Protein AF-A0A0C9XQN5-F1 (afdb_monomer)

InterPro domains:
  IPR040976 Fungal-type protein kinase [PF17667] (85-168)

Solvent-accessible surface area (backbone atoms only — not comparable to full-atom values): 10925 Å² total; per-residue (Å²): 116,70,59,95,70,32,62,63,64,57,89,58,84,53,38,76,75,51,95,44,68,54,66,40,44,46,38,55,48,54,50,52,52,50,51,49,58,54,48,49,74,79,35,97,59,77,76,60,60,42,79,47,62,43,52,88,51,58,54,49,63,98,58,97,73,93,67,51,54,41,24,36,32,27,42,62,78,65,72,57,77,68,78,86,79,66,98,61,93,69,87,81,71,52,42,47,74,25,49,54,33,43,29,34,67,53,63,59,88,84,56,80,86,56,79,55,61,72,56,52,44,51,51,52,51,52,49,44,45,68,74,35,80,84,52,68,62,42,39,36,36,42,38,46,64,59,37,34,29,49,33,41,36,42,94,88,49,75,47,70,49,75,74,38,48,68,62,73,62,79,84,82,82,75,78,73,79,75,85,125

Organism: NCBI:txid765257

Nearest PDB structures (foldseek):
  7mfx-assembly4_D  TM=6.791E-01  e=2.871E+00  Homo sapiens
  9ild-assembly1_A  TM=4.927E-01  e=4.489E+00  Escherichia coli
  4ttz-assembly1_D  TM=3.791E-01  e=2.087E+00  Chlamydomonas reinhardtii
  7n9y-assembly1_A  TM=4.153E-01  e=4.489E+00  Clostridioides difficile
  1dt9-assembly1_A  TM=4.851E-01  e=8.501E+00  Homo sapiens

pLDDT: mean 74.0, std 18.11, range [30.64, 95.81]

Structure (mmCIF, N/CA/C/O backbone):
data_AF-A0A0C9XQN5-F1
#
_entry.id   AF-A0A0C9XQN5-F1
#
loop_
_atom_site.group_PDB
_atom_site.id
_atom_site.type_symbol
_atom_site.label_atom_id
_atom_site.label_alt_id
_atom_site.label_comp_id
_atom_site.label_asym_id
_atom_site.label_entity_id
_atom_site.label_seq_id
_atom_site.pdbx_PDB_ins_code
_atom_site.Cartn_x
_atom_site.Cartn_y
_atom_site.Cartn_z
_atom_site.occupancy
_atom_site.B_iso_or_equiv
_atom_site.auth_seq_id
_atom_site.auth_comp_id
_atom_site.auth_asym_id
_atom_site.auth_atom_id
_atom_site.pdbx_PDB_model_num
ATOM 1 N N . MET A 1 1 ? -20.326 10.340 -1.943 1.00 43.31 1 MET A N 1
ATOM 2 C CA . MET A 1 1 ? -21.630 10.029 -2.568 1.00 43.31 1 MET A CA 1
ATOM 3 C C . MET A 1 1 ? -21.345 9.731 -4.031 1.00 43.31 1 MET A C 1
ATOM 5 O O . MET A 1 1 ? -20.578 10.480 -4.610 1.00 43.31 1 MET A O 1
ATOM 9 N N . ARG A 1 2 ? -21.769 8.583 -4.572 1.00 45.06 2 ARG A N 1
ATOM 10 C CA . ARG A 1 2 ? -21.401 8.146 -5.933 1.00 45.06 2 ARG A CA 1
ATOM 11 C C . ARG A 1 2 ? -22.247 8.897 -6.966 1.00 45.06 2 ARG A C 1
ATOM 13 O O . ARG A 1 2 ? -23.463 8.821 -6.867 1.00 45.06 2 ARG A O 1
ATOM 20 N N . ASP A 1 3 ? -21.619 9.510 -7.966 1.00 45.06 3 ASP A N 1
ATOM 21 C CA . ASP A 1 3 ? -22.307 9.935 -9.192 1.00 45.06 3 ASP A CA 1
ATOM 22 C C . ASP A 1 3 ? -22.031 8.873 -10.264 1.00 45.06 3 ASP A C 1
ATOM 24 O O . ASP A 1 3 ? -20.875 8.574 -10.570 1.00 45.06 3 ASP A O 1
ATOM 28 N N . ALA A 1 4 ? -23.086 8.239 -10.783 1.00 54.38 4 ALA A N 1
ATOM 29 C CA . ALA A 1 4 ? -23.028 7.265 -11.883 1.00 54.38 4 ALA A CA 1
ATOM 30 C C . ALA A 1 4 ? -22.058 6.070 -11.692 1.00 54.38 4 ALA A C 1
ATOM 32 O O . ALA A 1 4 ? -21.445 5.594 -12.644 1.00 54.38 4 ALA A O 1
ATOM 33 N N . GLY A 1 5 ? -21.891 5.576 -10.459 1.00 57.38 5 GLY A N 1
ATOM 34 C CA . GLY A 1 5 ? -20.975 4.462 -10.157 1.00 57.38 5 GLY A CA 1
ATOM 35 C C . GLY A 1 5 ? -19.508 4.875 -9.985 1.00 57.38 5 GLY A C 1
ATOM 36 O O . GLY A 1 5 ? -18.678 4.038 -9.645 1.00 57.38 5 GLY A O 1
ATOM 37 N N . ARG A 1 6 ? -19.192 6.167 -10.125 1.00 62.25 6 ARG A N 1
ATOM 38 C CA . ARG A 1 6 ? -17.856 6.723 -9.908 1.00 62.25 6 ARG A CA 1
ATOM 39 C C . ARG A 1 6 ? -17.736 7.339 -8.515 1.00 62.25 6 ARG A C 1
ATOM 41 O O . ARG A 1 6 ? -18.670 7.935 -7.976 1.00 62.25 6 ARG A O 1
ATOM 48 N N . TRP A 1 7 ? -16.554 7.224 -7.919 1.00 66.75 7 TRP A N 1
ATOM 49 C CA . TRP A 1 7 ? -16.207 7.942 -6.693 1.00 66.75 7 TRP A CA 1
ATOM 50 C C . TRP A 1 7 ? -16.205 9.458 -6.951 1.00 66.75 7 TRP A C 1
ATOM 52 O O . TRP A 1 7 ? -15.407 9.937 -7.756 1.00 66.75 7 TRP A O 1
ATOM 62 N N . SER A 1 8 ? -17.028 10.225 -6.225 1.00 69.44 8 SER A N 1
ATOM 63 C CA . SER A 1 8 ? -17.126 11.694 -6.369 1.00 69.44 8 SER A CA 1
ATOM 64 C C . SER A 1 8 ? -15.810 12.442 -6.142 1.00 69.44 8 SER A C 1
ATOM 66 O O . SER A 1 8 ? -15.665 13.589 -6.557 1.00 69.44 8 SER A O 1
ATOM 68 N N . ALA A 1 9 ? -14.841 11.806 -5.478 1.00 68.38 9 ALA A N 1
ATOM 69 C CA . ALA A 1 9 ? -13.502 12.351 -5.290 1.00 68.38 9 ALA A CA 1
ATOM 70 C C . ALA A 1 9 ? -12.738 12.537 -6.617 1.00 68.38 9 ALA A C 1
ATOM 72 O O . ALA A 1 9 ? -11.817 13.350 -6.676 1.00 68.38 9 ALA A O 1
ATOM 73 N N . PHE A 1 10 ? -13.124 11.833 -7.687 1.00 67.12 10 PHE A N 1
ATOM 74 C CA . PHE A 1 10 ? -12.427 11.842 -8.971 1.00 67.12 10 PHE A CA 1
ATOM 75 C C . PHE A 1 10 ? -13.268 12.522 -10.055 1.00 67.12 10 PHE A C 1
ATOM 77 O O . PHE A 1 10 ? -14.094 11.891 -10.714 1.00 67.12 10 PHE A O 1
ATOM 84 N N . LYS A 1 11 ? -13.026 13.822 -10.255 1.00 63.66 11 LYS A N 1
ATOM 85 C CA . LYS A 1 11 ? -13.740 14.655 -11.240 1.00 63.66 11 LYS A CA 1
ATOM 86 C C . LYS A 1 11 ? -13.262 14.458 -12.693 1.00 63.66 11 LYS A C 1
ATOM 88 O O . LYS A 1 11 ? -14.003 14.763 -13.618 1.00 63.66 11 LYS A O 1
ATOM 93 N N . SER A 1 12 ? -12.056 13.924 -12.909 1.00 61.28 12 SER A N 1
ATOM 94 C CA . SER A 1 12 ? -11.450 13.645 -14.227 1.00 61.28 12 SER A CA 1
ATOM 95 C C . SER A 1 12 ? -10.567 12.388 -14.173 1.00 61.28 12 SER A C 1
ATOM 97 O O . SER A 1 12 ? -10.427 11.784 -13.106 1.00 61.28 12 SER A O 1
ATOM 99 N N . LYS A 1 13 ? -9.986 11.958 -15.311 1.00 56.84 13 LYS A N 1
ATOM 100 C CA . LYS A 1 13 ? -8.898 10.958 -15.307 1.00 56.84 13 LYS A CA 1
ATOM 101 C C . LYS A 1 13 ? -7.812 11.414 -14.332 1.00 56.84 13 LYS A C 1
ATOM 103 O O . LYS A 1 13 ? -7.437 12.585 -14.322 1.00 56.84 13 LYS A O 1
ATOM 108 N N . VAL A 1 14 ? -7.421 10.503 -13.451 1.00 54.72 14 VAL A N 1
ATOM 109 C CA . VAL A 1 14 ? -6.802 10.824 -12.155 1.00 54.72 14 VAL A CA 1
ATOM 110 C C . VAL A 1 14 ? -5.339 11.185 -12.310 1.00 54.72 14 VAL A C 1
ATOM 112 O O . VAL A 1 14 ? -4.813 12.011 -11.568 1.00 54.72 14 VAL A O 1
ATOM 115 N N . TRP A 1 15 ? -4.690 10.541 -13.274 1.00 55.47 15 TRP A N 1
ATOM 116 C CA . TRP A 1 15 ? -3.251 10.391 -13.211 1.00 55.47 15 TRP A CA 1
ATOM 117 C C . TRP A 1 15 ? -2.486 11.077 -14.341 1.00 55.47 15 TRP A C 1
ATOM 119 O O . TRP A 1 15 ? -1.295 11.338 -14.209 1.00 55.47 15 TRP A O 1
ATOM 129 N N . GLY A 1 16 ? -3.175 11.449 -15.424 1.00 43.59 16 GLY A N 1
ATOM 130 C CA . GLY A 1 16 ? -2.525 12.019 -16.605 1.00 43.59 16 GLY A CA 1
ATOM 131 C C . GLY A 1 16 ? -2.344 13.538 -16.614 1.00 43.59 16 GLY A C 1
ATOM 132 O O . GLY A 1 16 ? -1.672 14.057 -17.499 1.00 43.59 16 GLY A O 1
ATOM 133 N N . SER A 1 17 ? -2.927 14.277 -15.663 1.00 45.66 17 SER A N 1
ATOM 134 C CA . SER A 1 17 ? -2.955 15.749 -15.718 1.00 45.66 17 SER A CA 1
ATOM 135 C C . SER A 1 17 ? -2.226 16.459 -14.577 1.00 45.66 17 SER A C 1
ATOM 137 O O . SER A 1 17 ? -2.114 17.688 -14.606 1.00 45.66 17 SER A O 1
ATOM 139 N N . SER A 1 18 ? -1.749 15.749 -13.545 1.00 45.72 18 SER A N 1
ATOM 140 C CA . SER A 1 18 ? -1.120 16.410 -12.399 1.00 45.72 18 SER A CA 1
ATOM 141 C C . SER A 1 18 ? 0.398 16.514 -12.572 1.00 45.72 18 SER A C 1
ATOM 143 O O . SER A 1 18 ? 1.143 15.539 -12.562 1.00 45.72 18 SER A O 1
ATOM 145 N N . LYS A 1 19 ? 0.880 17.756 -12.677 1.00 45.75 19 LYS A N 1
ATOM 146 C CA . LYS A 1 19 ? 2.316 18.073 -12.755 1.00 45.75 19 LYS A CA 1
ATOM 147 C C . LYS A 1 19 ? 3.098 17.703 -11.476 1.00 45.75 19 LYS A C 1
ATOM 149 O O . LYS A 1 19 ? 4.321 17.685 -11.497 1.00 45.75 19 LYS A O 1
ATOM 154 N N . SER A 1 20 ? 2.421 17.377 -10.368 1.00 54.16 20 SER A N 1
ATOM 155 C CA . SER A 1 20 ? 3.032 16.899 -9.116 1.00 54.16 20 SER A CA 1
ATOM 156 C C . SER A 1 20 ? 2.344 15.624 -8.613 1.00 54.16 20 SER A C 1
ATOM 158 O O . SER A 1 20 ? 1.118 15.518 -8.669 1.00 54.16 20 SER A O 1
ATOM 160 N N . GLY A 1 21 ? 3.129 14.652 -8.124 1.00 53.56 21 GLY A N 1
ATOM 161 C CA . GLY A 1 21 ? 2.616 13.351 -7.652 1.00 53.56 21 GLY A CA 1
ATOM 162 C C . GLY A 1 21 ? 1.671 13.466 -6.449 1.00 53.56 21 GLY A C 1
ATOM 163 O O . GLY A 1 21 ? 0.721 12.704 -6.339 1.00 53.56 21 GLY A O 1
ATOM 164 N N . GLU A 1 22 ? 1.846 14.492 -5.611 1.00 59.66 22 GLU A N 1
ATOM 165 C CA . GLU A 1 22 ? 0.973 14.753 -4.456 1.00 59.66 22 GLU A CA 1
ATOM 166 C C . GLU A 1 22 ? -0.467 15.083 -4.859 1.00 59.66 22 GLU A C 1
ATOM 168 O O . GLU A 1 22 ? -1.425 14.644 -4.221 1.00 59.66 22 GLU A O 1
ATOM 173 N N . LYS A 1 23 ? -0.647 15.836 -5.952 1.00 63.78 23 LYS A N 1
ATOM 174 C CA . LYS A 1 23 ? -1.984 16.189 -6.451 1.00 63.78 23 LYS A CA 1
ATOM 175 C C . LYS A 1 23 ? -2.721 14.973 -7.011 1.00 63.78 23 LYS A C 1
ATOM 177 O O . LYS A 1 23 ? -3.947 14.938 -6.940 1.00 63.78 23 LYS A O 1
ATOM 182 N N . ALA A 1 24 ? -1.987 13.985 -7.520 1.00 67.06 24 ALA A N 1
ATOM 183 C CA . ALA A 1 24 ? -2.553 12.777 -8.102 1.00 67.06 24 ALA A CA 1
ATOM 184 C C . ALA A 1 24 ? -3.176 11.851 -7.040 1.00 67.06 24 ALA A C 1
ATOM 186 O O . ALA A 1 24 ? -4.224 11.251 -7.275 1.00 67.06 24 ALA A O 1
ATOM 187 N N . PHE A 1 25 ? -2.595 11.795 -5.835 1.00 75.56 25 PHE A N 1
ATOM 188 C CA . PHE A 1 25 ? -3.118 10.975 -4.735 1.00 75.56 25 PHE A CA 1
ATOM 189 C C . PHE A 1 25 ? -4.153 11.668 -3.852 1.00 75.56 25 PHE A C 1
ATOM 191 O O . PHE A 1 25 ? -4.808 10.995 -3.057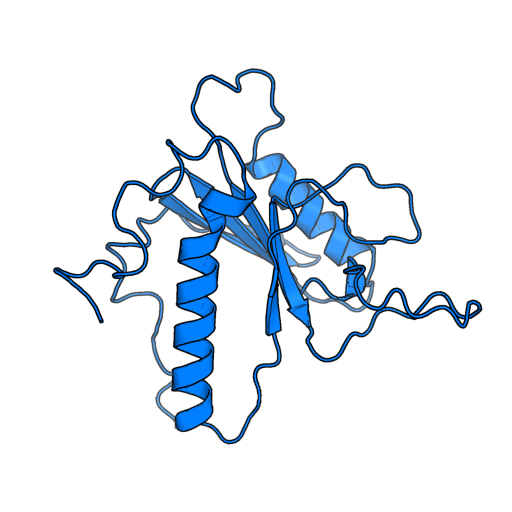 1.00 75.56 25 PHE A O 1
ATOM 198 N N . LYS A 1 26 ? -4.357 12.985 -3.970 1.00 80.12 26 LYS A N 1
ATOM 199 C CA . LYS A 1 26 ? -5.338 13.690 -3.128 1.00 80.12 26 LYS A CA 1
ATOM 200 C C . LYS A 1 26 ? -6.755 13.094 -3.222 1.00 80.12 26 LYS A C 1
ATOM 202 O O . LYS A 1 26 ? -7.372 12.900 -2.175 1.00 80.12 26 LYS A O 1
ATOM 207 N N . PRO A 1 27 ? -7.278 12.739 -4.412 1.00 79.19 27 PRO A N 1
ATOM 208 C CA . PRO A 1 27 ? -8.548 12.024 -4.516 1.00 79.19 27 PRO A CA 1
ATOM 209 C C . PRO A 1 27 ? -8.561 10.675 -3.784 1.00 79.19 27 PRO A C 1
ATOM 211 O O . PRO A 1 27 ? -9.549 10.357 -3.127 1.00 79.19 27 PRO A O 1
ATOM 214 N N . VAL A 1 28 ? -7.465 9.910 -3.854 1.00 80.06 28 VAL A N 1
ATOM 215 C CA . VAL A 1 28 ? -7.317 8.613 -3.171 1.00 80.06 28 VAL A CA 1
ATOM 216 C C . VAL A 1 28 ? -7.327 8.806 -1.654 1.00 80.06 28 VAL A C 1
ATOM 218 O O . VAL A 1 28 ? -8.099 8.142 -0.967 1.00 80.06 28 VAL A O 1
ATOM 221 N N . SER A 1 29 ? -6.565 9.776 -1.140 1.00 84.75 29 SER A N 1
ATOM 222 C CA . SER A 1 29 ? -6.582 10.172 0.276 1.00 84.75 29 SER A CA 1
ATOM 223 C C . SER A 1 29 ? -8.001 10.483 0.753 1.00 84.75 29 SER A C 1
ATOM 225 O O . SER A 1 29 ? -8.433 9.945 1.764 1.00 84.75 29 SER A O 1
ATOM 227 N N . ASN A 1 30 ? -8.762 11.276 -0.009 1.00 85.00 30 ASN A N 1
ATOM 228 C CA . ASN A 1 30 ? -10.136 11.627 0.356 1.00 85.00 30 ASN A CA 1
ATOM 229 C C . ASN A 1 30 ? -11.068 10.400 0.411 1.00 85.00 30 ASN A C 1
ATOM 231 O O . ASN A 1 30 ? -12.021 10.388 1.191 1.00 85.00 30 ASN A O 1
ATOM 235 N N . VAL A 1 31 ? -10.831 9.380 -0.427 1.00 84.50 31 VAL A N 1
ATOM 236 C CA . VAL A 1 31 ? -11.575 8.112 -0.360 1.00 84.50 31 VAL A CA 1
ATOM 237 C C . VAL A 1 31 ? -11.212 7.346 0.908 1.00 84.50 31 VAL A C 1
ATOM 239 O O . VAL A 1 31 ? -12.125 6.918 1.609 1.00 84.50 31 VAL A O 1
ATOM 242 N N . PHE A 1 32 ? -9.924 7.221 1.243 1.00 87.06 32 PHE A N 1
ATOM 243 C CA . PHE A 1 32 ? -9.493 6.600 2.502 1.00 87.06 32 PHE A CA 1
ATOM 244 C C . PHE A 1 32 ? -10.090 7.312 3.719 1.00 87.06 32 PHE A C 1
ATOM 246 O O . PHE A 1 32 ? -10.664 6.650 4.579 1.00 87.06 32 PHE A O 1
ATOM 253 N N . ASP A 1 33 ? -10.049 8.645 3.755 1.00 87.69 33 ASP A N 1
ATOM 254 C CA . ASP A 1 33 ? -10.621 9.441 4.847 1.00 87.69 33 ASP A CA 1
ATOM 255 C C . ASP A 1 33 ? -12.134 9.221 4.977 1.00 87.69 33 ASP A C 1
ATOM 257 O O . ASP A 1 33 ? -12.666 9.102 6.082 1.00 87.69 33 ASP A O 1
ATOM 261 N N . ALA A 1 34 ? -12.847 9.132 3.848 1.00 87.44 34 ALA A N 1
ATOM 262 C CA . ALA A 1 34 ? -14.273 8.831 3.847 1.00 87.44 34 ALA A CA 1
ATOM 263 C C . ALA A 1 34 ? -14.558 7.413 4.364 1.00 87.44 34 ALA A C 1
ATOM 265 O O . ALA A 1 34 ? -15.465 7.250 5.177 1.00 87.44 34 ALA A O 1
ATOM 266 N N . VAL A 1 35 ? -13.787 6.408 3.933 1.00 86.62 35 VAL A N 1
ATOM 267 C CA . VAL A 1 35 ? -13.921 5.023 4.416 1.00 86.62 35 VAL A CA 1
ATOM 268 C C . VAL A 1 35 ? -13.649 4.949 5.913 1.00 86.62 35 VAL A C 1
ATOM 270 O O . VAL A 1 35 ? -14.460 4.378 6.631 1.00 86.62 35 VAL A O 1
ATOM 273 N N . ILE A 1 36 ? -12.567 5.568 6.394 1.00 88.38 36 ILE A N 1
ATOM 274 C CA . ILE A 1 36 ? -12.231 5.624 7.821 1.00 88.38 36 ILE A CA 1
ATOM 275 C C . ILE A 1 36 ? -13.367 6.278 8.603 1.00 88.38 36 ILE A C 1
ATOM 277 O O . ILE A 1 36 ? -13.844 5.704 9.574 1.00 88.38 36 ILE A O 1
ATOM 281 N N . ARG A 1 37 ? -13.855 7.442 8.159 1.00 87.19 37 ARG A N 1
ATOM 282 C CA . ARG A 1 37 ? -14.945 8.149 8.839 1.00 87.19 37 ARG A CA 1
ATOM 283 C C . ARG A 1 37 ? -16.206 7.298 8.958 1.00 87.19 37 ARG A C 1
ATOM 285 O O . ARG A 1 37 ? -16.843 7.334 10.004 1.00 87.19 37 ARG A O 1
ATOM 292 N N . GLU A 1 38 ? -16.603 6.592 7.901 1.00 87.94 38 GLU A N 1
ATOM 293 C CA . GLU A 1 38 ? -17.799 5.745 7.957 1.00 87.94 38 GLU A CA 1
ATOM 294 C C . GLU A 1 38 ? -17.556 4.458 8.760 1.00 87.94 38 GLU A C 1
ATOM 296 O O . GLU A 1 38 ? -18.405 4.079 9.563 1.00 87.94 38 GLU A O 1
ATOM 301 N N . ALA A 1 39 ? -16.388 3.824 8.624 1.00 86.94 39 ALA A N 1
ATOM 302 C CA . ALA A 1 39 ? -16.028 2.632 9.391 1.00 86.94 39 ALA A CA 1
ATOM 303 C C . ALA A 1 39 ? -15.972 2.914 10.899 1.00 86.94 39 ALA A C 1
ATOM 305 O O . ALA A 1 39 ? -16.486 2.118 11.678 1.00 86.94 39 ALA A O 1
ATOM 306 N N . SER A 1 40 ? -15.447 4.072 11.310 1.00 86.25 40 SER A N 1
ATOM 307 C CA . SER A 1 40 ? -15.414 4.497 12.716 1.00 86.25 40 SER A CA 1
ATOM 308 C C . SER A 1 40 ? -16.796 4.765 13.319 1.00 86.25 40 SER A C 1
ATOM 310 O O . SER A 1 40 ? -16.917 4.853 14.532 1.00 86.25 40 SER A O 1
ATOM 312 N N . LYS A 1 41 ? -17.847 4.937 12.505 1.00 87.25 41 LYS A N 1
ATOM 313 C CA . LYS A 1 41 ? -19.230 5.011 13.016 1.00 87.25 41 LYS A CA 1
ATOM 314 C C . LYS A 1 41 ? -19.829 3.627 13.249 1.00 87.25 41 LYS A C 1
ATOM 316 O O . LYS A 1 41 ? -20.735 3.489 14.059 1.00 87.25 41 LYS A O 1
ATOM 321 N N . ALA A 1 42 ? -19.375 2.636 12.484 1.00 87.56 42 ALA A N 1
ATOM 322 C CA . ALA A 1 42 ? -19.870 1.264 12.530 1.00 87.56 42 ALA A CA 1
ATOM 323 C C . ALA A 1 42 ? -19.036 0.355 13.451 1.00 87.56 42 ALA A C 1
ATOM 325 O O . ALA A 1 42 ? -19.442 -0.769 13.728 1.00 87.56 42 ALA A O 1
ATOM 326 N N . SER A 1 43 ? -17.866 0.819 13.891 1.00 83.00 43 SER A N 1
ATOM 327 C CA . SER A 1 43 ? -16.916 0.076 14.713 1.00 83.00 43 SER A CA 1
ATOM 328 C C . SER A 1 43 ? -16.364 0.968 15.815 1.00 83.00 43 SER A C 1
ATOM 330 O O . SER A 1 43 ? -15.951 2.092 15.547 1.00 83.00 43 SER A O 1
ATOM 332 N N . ASP A 1 44 ? -16.243 0.420 17.023 1.00 82.50 44 ASP A N 1
ATOM 333 C CA . ASP A 1 44 ? -15.563 1.072 18.151 1.00 82.50 44 ASP A CA 1
ATOM 334 C C . ASP A 1 44 ? -14.027 1.025 18.030 1.00 82.50 44 ASP A C 1
ATOM 336 O O . ASP A 1 44 ? -13.298 1.395 18.951 1.00 82.50 44 ASP A O 1
ATOM 340 N N . THR A 1 45 ? -13.499 0.537 16.901 1.00 82.88 45 THR A N 1
ATOM 341 C CA . THR A 1 45 ? -12.056 0.413 16.683 1.00 82.88 45 THR A CA 1
ATOM 342 C C . THR A 1 45 ? -11.520 1.603 15.884 1.00 82.88 45 THR A C 1
ATOM 344 O O . THR A 1 45 ? -11.981 1.839 14.764 1.00 82.88 45 THR A O 1
ATOM 347 N N . PRO A 1 46 ? -10.494 2.318 16.382 1.00 85.31 46 PRO A N 1
ATOM 348 C CA . PRO A 1 46 ? -9.859 3.388 15.625 1.00 85.31 46 PRO A CA 1
ATOM 349 C C . PRO A 1 46 ? -9.117 2.848 14.395 1.00 85.31 46 PRO A C 1
ATOM 351 O O . PRO A 1 46 ? -8.668 1.697 14.353 1.00 85.31 46 PRO A O 1
ATOM 354 N N . ALA A 1 47 ? -8.939 3.706 13.388 1.00 88.19 47 ALA A N 1
ATOM 355 C CA . ALA A 1 47 ? -8.143 3.368 12.217 1.00 88.19 47 ALA A CA 1
ATOM 356 C C . ALA A 1 47 ? -6.694 3.062 12.621 1.00 88.19 47 ALA A C 1
ATOM 358 O O . ALA A 1 47 ? -6.013 3.889 13.220 1.00 88.19 47 ALA A O 1
ATOM 359 N N . LYS A 1 48 ? -6.214 1.873 12.251 1.00 90.31 48 LYS A N 1
ATOM 360 C CA . LYS A 1 48 ? -4.829 1.442 12.509 1.00 90.31 48 LYS A CA 1
ATOM 361 C C . LYS A 1 48 ? -3.847 1.914 11.444 1.00 90.31 48 LYS A C 1
ATOM 363 O O . LYS A 1 48 ? -2.639 1.833 11.651 1.00 90.31 48 LYS A O 1
ATOM 368 N N . LEU A 1 49 ? -4.367 2.363 10.303 1.00 90.81 49 LEU A N 1
ATOM 369 C CA . LEU A 1 49 ? -3.584 2.808 9.162 1.00 90.81 49 LEU A CA 1
ATOM 370 C C . LEU A 1 49 ? -3.948 4.239 8.788 1.00 90.81 49 LEU A C 1
ATOM 372 O O . LEU A 1 49 ? -5.128 4.591 8.765 1.00 90.81 49 LEU A O 1
ATOM 376 N N . ARG A 1 50 ? -2.939 5.030 8.424 1.00 90.38 50 ARG A N 1
ATOM 377 C CA . ARG A 1 50 ? -3.117 6.341 7.794 1.00 90.38 50 ARG A CA 1
ATOM 378 C C . ARG A 1 50 ? -2.525 6.351 6.395 1.00 90.38 50 ARG A C 1
ATOM 380 O O . ARG A 1 50 ? -1.461 5.778 6.165 1.00 90.38 50 ARG A O 1
ATOM 387 N N . PHE A 1 51 ? -3.197 7.033 5.479 1.00 90.06 51 PHE A N 1
ATOM 388 C CA . PHE A 1 51 ? -2.671 7.290 4.146 1.00 90.06 51 PHE A CA 1
ATOM 389 C C . PHE A 1 51 ? -1.693 8.466 4.175 1.00 90.06 51 PHE A C 1
ATOM 391 O O . PHE A 1 51 ? -1.963 9.496 4.794 1.00 90.06 51 PHE A O 1
ATOM 398 N N . ALA A 1 52 ? -0.560 8.314 3.497 1.00 87.44 52 ALA A N 1
ATOM 399 C CA . ALA A 1 52 ? 0.428 9.362 3.302 1.00 87.44 52 ALA A CA 1
ATOM 400 C C . ALA A 1 52 ? 0.928 9.340 1.854 1.00 87.44 52 ALA A C 1
ATOM 402 O O . ALA A 1 52 ? 1.138 8.285 1.264 1.00 87.44 52 ALA A O 1
ATOM 403 N N . SER A 1 53 ? 1.117 10.521 1.275 1.00 83.50 53 SER A N 1
ATOM 404 C CA . SER A 1 53 ? 1.649 10.702 -0.076 1.00 83.50 53 SER A CA 1
ATOM 405 C C . SER A 1 53 ? 2.794 11.698 0.004 1.00 83.50 53 SER A C 1
ATOM 407 O O . SER A 1 53 ? 2.544 12.896 0.126 1.00 83.50 53 SER A O 1
ATOM 409 N N . ARG A 1 54 ? 4.035 11.206 -0.061 1.00 76.50 54 ARG A N 1
ATOM 410 C CA . ARG A 1 54 ? 5.256 12.026 -0.014 1.00 76.50 54 ARG A CA 1
ATOM 411 C C . ARG A 1 54 ? 6.213 11.642 -1.155 1.00 76.50 54 ARG A C 1
ATOM 413 O O . ARG A 1 54 ? 7.304 11.145 -0.897 1.00 76.50 54 ARG A O 1
ATOM 420 N N . PRO A 1 55 ? 5.851 11.891 -2.425 1.00 65.00 55 PRO A N 1
ATOM 421 C CA . PRO A 1 55 ? 6.596 11.394 -3.589 1.00 65.00 55 PRO A CA 1
ATOM 422 C C . PRO A 1 55 ? 7.997 12.009 -3.769 1.00 65.00 55 PRO A C 1
ATOM 424 O O . PRO A 1 55 ? 8.725 11.607 -4.670 1.00 65.00 55 PRO A O 1
ATOM 427 N N . LEU A 1 56 ? 8.364 13.013 -2.964 1.00 64.62 56 LEU A N 1
ATOM 428 C CA . LEU A 1 56 ? 9.670 13.684 -3.001 1.00 64.62 56 LEU A CA 1
ATOM 429 C C . LEU A 1 56 ? 10.504 13.464 -1.731 1.00 64.62 56 LEU A C 1
ATOM 431 O O . LEU A 1 56 ? 11.614 13.983 -1.640 1.00 64.62 56 LEU A O 1
ATOM 435 N N . ALA A 1 57 ? 9.989 12.721 -0.751 1.00 67.62 57 ALA A N 1
ATOM 436 C CA . ALA A 1 57 ? 10.690 12.459 0.498 1.00 67.62 57 ALA A CA 1
ATOM 437 C C . ALA A 1 57 ? 10.758 10.951 0.739 1.00 67.62 57 ALA A C 1
ATOM 439 O O . ALA A 1 57 ? 9.729 10.297 0.916 1.00 67.62 57 ALA A O 1
ATOM 440 N N . SER A 1 58 ? 11.977 10.403 0.757 1.00 70.31 58 SER A N 1
ATOM 441 C CA . SER A 1 58 ? 12.159 9.007 1.147 1.00 70.31 58 SER A CA 1
ATOM 442 C C . SER A 1 58 ? 11.826 8.843 2.634 1.00 70.31 58 SER A C 1
ATOM 444 O O . SER A 1 58 ? 12.282 9.655 3.450 1.00 70.31 58 SER A O 1
ATOM 446 N N . PRO A 1 59 ? 11.045 7.813 3.003 1.00 76.38 59 PRO A N 1
ATOM 447 C CA . PRO A 1 59 ? 10.885 7.440 4.396 1.00 76.38 59 PRO A CA 1
ATOM 448 C C . PRO A 1 59 ? 12.245 7.131 5.036 1.00 76.38 59 PRO A C 1
ATOM 450 O O . PRO A 1 59 ? 13.164 6.616 4.390 1.00 76.38 59 PRO A O 1
ATOM 453 N N . LEU A 1 60 ? 12.366 7.422 6.329 1.00 78.12 60 LEU A N 1
ATOM 454 C CA . LEU A 1 60 ? 13.572 7.142 7.091 1.00 78.12 60 LEU A CA 1
ATOM 455 C C . LEU A 1 60 ? 13.918 5.659 7.046 1.00 78.12 60 LEU A C 1
ATOM 457 O O . LEU A 1 60 ? 13.062 4.768 7.092 1.00 78.12 60 LEU A O 1
ATOM 461 N N . SER A 1 61 ? 15.219 5.424 6.979 1.00 69.94 61 SER A N 1
ATOM 462 C CA . SER A 1 61 ? 15.826 4.113 7.044 1.00 69.94 61 SER A CA 1
ATOM 463 C C . SER A 1 61 ? 17.228 4.238 7.625 1.00 69.94 61 SER A C 1
ATOM 465 O O . SER A 1 61 ? 17.959 5.168 7.295 1.00 69.94 61 SER A O 1
ATOM 467 N N . GLU A 1 62 ? 17.621 3.249 8.423 1.00 66.69 62 GLU A N 1
ATOM 468 C CA . GLU A 1 62 ? 18.990 3.088 8.925 1.00 66.69 62 GLU A CA 1
ATOM 469 C C . GLU A 1 62 ? 20.022 2.891 7.802 1.00 66.69 62 GLU A C 1
ATOM 471 O O . GLU A 1 62 ? 21.192 3.232 7.948 1.00 66.69 62 GLU A O 1
ATOM 476 N N . ARG A 1 63 ? 19.599 2.328 6.665 1.00 64.50 63 ARG A N 1
ATOM 477 C CA . ARG A 1 63 ? 20.442 2.122 5.479 1.00 64.50 63 ARG A CA 1
ATOM 478 C C . ARG A 1 63 ? 20.139 3.179 4.427 1.00 64.50 63 ARG A C 1
ATOM 480 O O . ARG A 1 63 ? 18.961 3.431 4.163 1.00 64.50 63 ARG A O 1
ATOM 487 N N . CYS A 1 64 ? 21.174 3.702 3.762 1.00 57.72 64 CYS A N 1
ATOM 488 C CA . CYS A 1 64 ? 21.007 4.551 2.582 1.00 57.72 64 CYS A CA 1
ATOM 489 C C . CYS A 1 64 ? 20.093 3.855 1.568 1.00 57.72 64 CYS A C 1
ATOM 491 O O . CYS A 1 64 ? 20.407 2.773 1.067 1.00 57.72 64 CYS A O 1
ATOM 493 N N . ASN A 1 65 ? 18.962 4.483 1.265 1.00 64.12 65 ASN A N 1
ATOM 494 C CA . ASN A 1 65 ? 18.115 4.096 0.154 1.00 64.12 65 ASN A CA 1
ATOM 495 C C . ASN A 1 65 ? 17.842 5.325 -0.709 1.00 64.12 65 ASN A C 1
ATOM 497 O O . ASN A 1 65 ? 17.780 6.452 -0.224 1.00 64.12 65 ASN A O 1
ATOM 501 N N . THR A 1 66 ? 17.683 5.079 -1.999 1.00 63.69 66 THR A N 1
ATOM 502 C CA . THR A 1 66 ? 17.211 6.060 -2.975 1.00 63.69 66 THR A CA 1
ATOM 503 C C . THR A 1 66 ? 15.797 5.715 -3.439 1.00 63.69 66 THR A C 1
ATOM 505 O O . THR A 1 66 ? 15.366 6.180 -4.484 1.00 63.69 66 THR A O 1
ATOM 508 N N . ILE A 1 67 ? 15.088 4.858 -2.695 1.00 70.88 67 ILE A N 1
ATOM 509 C CA . ILE A 1 67 ? 13.749 4.390 -3.055 1.00 70.88 67 ILE A CA 1
ATOM 510 C C . ILE A 1 67 ? 12.747 5.318 -2.385 1.00 70.88 67 ILE A C 1
ATOM 512 O O . ILE A 1 67 ? 12.783 5.505 -1.173 1.00 70.88 67 ILE A O 1
ATOM 516 N N . PHE A 1 68 ? 11.833 5.867 -3.168 1.00 76.00 68 PHE A N 1
ATOM 517 C CA . PHE A 1 68 ? 10.760 6.723 -2.685 1.00 76.00 68 PHE A CA 1
ATOM 518 C C . PHE A 1 68 ? 9.447 6.227 -3.302 1.00 76.00 68 PHE A C 1
ATOM 520 O O . PHE A 1 68 ? 9.223 6.440 -4.496 1.00 76.00 68 PHE A O 1
ATOM 527 N N . PRO A 1 69 ? 8.603 5.516 -2.533 1.00 82.50 69 PRO A N 1
ATOM 528 C CA . PRO A 1 69 ? 7.265 5.180 -2.986 1.00 82.50 69 PRO A CA 1
ATOM 529 C C . PRO A 1 69 ? 6.446 6.456 -3.140 1.00 82.50 69 PRO A C 1
ATOM 531 O O . PRO A 1 69 ? 6.559 7.382 -2.330 1.00 82.50 69 PRO A O 1
ATOM 534 N N . ASP A 1 70 ? 5.611 6.510 -4.174 1.00 83.12 70 ASP A N 1
ATOM 535 C CA . ASP A 1 70 ? 4.860 7.728 -4.461 1.00 83.12 70 ASP A CA 1
ATOM 536 C C . ASP A 1 70 ? 3.787 7.997 -3.370 1.00 83.12 70 ASP A C 1
ATOM 538 O O . ASP A 1 70 ? 3.512 9.157 -3.042 1.00 83.12 70 ASP A O 1
ATOM 542 N N . ALA A 1 71 ? 3.227 6.938 -2.763 1.00 88.44 71 ALA A N 1
ATOM 543 C CA . ALA A 1 71 ? 2.389 6.988 -1.556 1.00 88.44 71 ALA A CA 1
ATOM 544 C C . ALA A 1 71 ? 2.440 5.674 -0.745 1.00 88.44 71 ALA A C 1
ATOM 546 O O . ALA A 1 71 ? 3.003 4.673 -1.188 1.00 88.44 71 ALA A O 1
ATOM 547 N N . TYR A 1 72 ? 1.878 5.665 0.466 1.00 91.75 72 TYR A N 1
ATOM 548 C CA . TYR A 1 72 ? 1.885 4.503 1.361 1.00 91.75 72 TYR A CA 1
ATOM 549 C C . TYR A 1 72 ? 0.814 4.562 2.463 1.00 91.75 72 TYR A C 1
ATOM 551 O O . TYR A 1 72 ? 0.313 5.628 2.825 1.00 91.75 72 TYR A O 1
ATOM 559 N N . LEU A 1 73 ? 0.482 3.391 3.021 1.00 92.25 73 LEU A N 1
ATOM 560 C CA . LEU A 1 73 ? -0.273 3.254 4.271 1.00 92.25 73 LEU A CA 1
ATOM 561 C C . LEU A 1 73 ? 0.688 2.977 5.427 1.00 92.25 73 LEU A C 1
ATOM 563 O O . LEU A 1 73 ? 1.447 2.007 5.380 1.00 92.25 73 LEU A O 1
ATOM 567 N N . LEU A 1 74 ? 0.618 3.802 6.469 1.00 91.44 74 LEU A N 1
ATOM 568 C CA . LEU A 1 74 ? 1.444 3.699 7.673 1.00 91.44 74 LEU A CA 1
ATOM 569 C C . LEU A 1 74 ? 0.645 3.203 8.858 1.00 91.44 74 LEU A C 1
ATOM 571 O O . LEU A 1 74 ? -0.505 3.607 9.020 1.00 91.44 74 LEU A O 1
ATOM 575 N N . LEU A 1 75 ? 1.295 2.447 9.736 1.00 90.12 75 LEU A N 1
ATOM 576 C CA . LEU A 1 75 ? 0.793 2.216 11.084 1.00 90.12 75 LEU A CA 1
ATOM 577 C C . LEU A 1 75 ? 0.620 3.551 11.823 1.00 90.12 75 LEU A C 1
ATOM 579 O O . LEU A 1 75 ? 1.512 4.402 11.823 1.00 90.12 75 LEU A O 1
ATOM 583 N N . VAL A 1 76 ? -0.547 3.727 12.445 1.00 87.38 76 VAL A N 1
ATOM 584 C CA . VAL A 1 76 ? -0.788 4.831 13.387 1.00 87.38 76 VAL A CA 1
ATOM 585 C C . VAL A 1 76 ? 0.059 4.617 14.641 1.00 87.38 76 VAL A C 1
ATOM 587 O O . VAL A 1 76 ? 0.784 5.521 15.051 1.00 87.38 76 VAL A O 1
ATOM 590 N N . ASP A 1 77 ? 0.048 3.392 15.167 1.00 86.31 77 ASP A N 1
ATOM 591 C CA . ASP A 1 77 ? 0.938 2.958 16.242 1.00 86.31 77 ASP A CA 1
ATOM 592 C C . ASP A 1 77 ? 2.295 2.566 15.643 1.00 86.31 77 ASP A C 1
ATOM 594 O O . ASP A 1 77 ? 2.514 1.412 15.253 1.00 86.31 77 ASP A O 1
ATOM 598 N N . LYS A 1 78 ? 3.185 3.556 15.503 1.00 83.31 78 LYS A N 1
ATOM 599 C CA . LYS A 1 78 ? 4.531 3.366 14.945 1.00 83.31 78 LYS A CA 1
ATOM 600 C C . LYS A 1 78 ? 5.303 2.295 15.725 1.00 83.31 78 LYS A C 1
ATOM 602 O O . LYS A 1 78 ? 5.280 2.257 16.954 1.00 83.31 78 LYS A O 1
ATOM 607 N N . LYS A 1 79 ? 5.999 1.432 14.988 1.00 79.44 79 LYS A N 1
ATOM 608 C CA . LYS A 1 79 ? 6.899 0.388 15.497 1.00 79.44 79 LYS A CA 1
ATOM 609 C C . LYS A 1 79 ? 8.365 0.709 15.252 1.00 79.44 79 LYS A C 1
ATOM 611 O O . LYS A 1 79 ? 9.221 0.021 15.806 1.00 79.44 79 LYS A O 1
ATOM 616 N N . SER A 1 80 ? 8.661 1.708 14.421 1.00 79.12 80 SER A N 1
ATOM 617 C CA . SER A 1 80 ? 10.023 2.191 14.248 1.00 79.12 80 SER A CA 1
ATOM 618 C C . SER A 1 80 ? 10.606 2.595 15.598 1.00 79.12 80 SER A C 1
ATOM 620 O O . SER A 1 80 ? 9.981 3.350 16.344 1.00 79.12 80 SER A O 1
ATOM 622 N N . VAL A 1 81 ? 11.811 2.120 15.896 1.00 70.25 81 VAL A N 1
ATOM 623 C CA . VAL A 1 81 ? 12.574 2.632 17.029 1.00 70.25 81 VAL A CA 1
ATOM 624 C C . VAL A 1 81 ? 12.962 4.059 16.654 1.00 70.25 81 VAL A C 1
ATOM 626 O O . VAL A 1 81 ? 13.749 4.255 15.728 1.00 70.25 81 VAL A O 1
ATOM 629 N N . ASP A 1 82 ? 12.362 5.059 17.308 1.00 58.34 82 ASP A N 1
ATOM 630 C CA . ASP A 1 82 ? 12.860 6.432 17.222 1.00 58.34 82 ASP A CA 1
ATOM 631 C C . ASP A 1 82 ? 14.355 6.357 17.516 1.00 58.34 82 ASP A C 1
ATOM 633 O O . ASP A 1 82 ? 14.718 5.806 18.555 1.00 58.34 82 ASP A O 1
ATOM 637 N N . ALA A 1 83 ? 15.212 6.828 16.601 1.00 47.50 83 ALA A N 1
ATOM 638 C CA . ALA A 1 83 ? 16.657 6.832 16.803 1.00 47.50 83 ALA A CA 1
ATOM 639 C C . ALA A 1 83 ? 16.939 7.420 18.193 1.00 47.50 83 ALA A C 1
ATOM 641 O O . ALA A 1 83 ? 16.743 8.610 18.449 1.00 47.50 83 ALA A O 1
ATOM 642 N N . GLN A 1 84 ? 17.254 6.527 19.126 1.00 39.66 84 GLN A N 1
ATOM 643 C CA . GLN A 1 84 ? 17.103 6.765 20.548 1.00 39.66 84 GLN A CA 1
ATOM 644 C C . GLN A 1 84 ? 18.252 7.672 20.977 1.00 39.66 84 GLN A C 1
ATOM 646 O O . GLN A 1 84 ? 19.354 7.201 21.234 1.00 39.66 84 GLN A O 1
ATOM 651 N N . GLY A 1 85 ? 18.021 8.986 20.983 1.00 41.22 85 GLY A N 1
ATOM 652 C CA . GLY A 1 85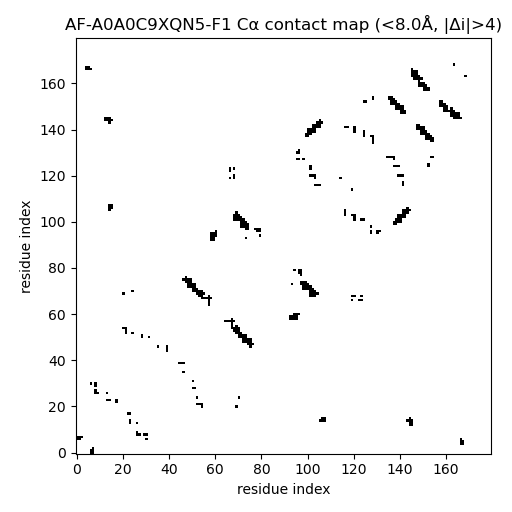 ? 19.070 9.939 21.339 1.00 41.22 85 GLY A CA 1
ATOM 653 C C . GLY A 1 85 ? 18.686 11.410 21.295 1.00 41.22 85 GLY A C 1
ATOM 654 O O . GLY A 1 85 ? 19.085 12.143 22.194 1.00 41.22 85 GLY A O 1
ATOM 655 N N . ASP A 1 86 ? 17.867 11.856 20.342 1.00 40.47 86 ASP A N 1
ATOM 656 C CA . ASP A 1 86 ? 17.610 13.290 20.200 1.00 40.47 86 ASP A CA 1
ATOM 657 C C . ASP A 1 86 ? 16.201 13.677 20.637 1.00 40.47 86 ASP A C 1
ATOM 659 O O . ASP A 1 86 ? 15.205 13.518 19.932 1.00 40.47 86 ASP A O 1
ATOM 663 N N . LYS A 1 87 ? 16.142 14.285 21.827 1.00 42.62 87 LYS A N 1
ATOM 664 C CA . LYS A 1 87 ? 15.055 15.163 22.270 1.00 42.62 87 LYS A CA 1
ATOM 665 C C . LYS A 1 87 ? 14.964 16.382 21.340 1.00 42.62 87 LYS A C 1
ATOM 667 O O . LYS A 1 87 ? 15.255 17.510 21.726 1.00 42.62 87 LYS A O 1
ATOM 672 N N . LYS A 1 88 ? 14.519 16.165 20.109 1.00 41.94 88 LYS A N 1
ATOM 673 C CA . LYS A 1 88 ? 13.983 17.191 19.223 1.00 41.94 88 LYS A CA 1
ATOM 674 C C . LYS A 1 88 ? 12.885 16.528 18.408 1.00 41.94 88 LYS A C 1
ATOM 676 O O . LYS A 1 88 ? 13.149 15.804 17.459 1.00 41.94 88 LYS A O 1
ATOM 681 N N . LYS A 1 89 ? 11.639 16.760 18.834 1.00 43.69 89 LYS A N 1
ATOM 682 C CA . LYS A 1 89 ? 10.418 16.436 18.091 1.00 43.69 89 LYS A CA 1
ATOM 683 C C . LYS A 1 89 ? 10.536 16.965 16.655 1.00 43.69 89 LYS A C 1
ATOM 685 O O . LYS A 1 89 ? 10.159 18.098 16.388 1.00 43.69 89 LYS A O 1
ATOM 690 N N . ASN A 1 90 ? 11.016 16.136 15.742 1.00 42.12 90 ASN A N 1
ATOM 691 C CA . ASN A 1 90 ? 10.571 16.140 14.359 1.00 42.12 90 ASN A CA 1
ATOM 692 C C . ASN A 1 90 ? 9.785 14.844 14.183 1.00 42.12 90 ASN A C 1
ATOM 694 O O . ASN A 1 90 ? 10.236 13.879 13.584 1.00 42.12 90 ASN A O 1
ATOM 698 N N . THR A 1 91 ? 8.591 14.817 14.775 1.00 50.31 91 THR A N 1
ATOM 699 C CA . THR A 1 91 ? 7.640 13.692 14.765 1.00 50.31 91 THR A CA 1
ATOM 700 C C . THR A 1 91 ? 7.072 13.380 13.375 1.00 50.31 91 THR A C 1
ATOM 702 O O . THR A 1 91 ? 6.161 12.564 13.249 1.00 50.31 91 THR A O 1
ATOM 705 N N . ASP A 1 92 ? 7.574 14.044 12.336 1.00 58.56 92 ASP A N 1
ATOM 706 C CA . ASP A 1 92 ? 6.941 14.135 11.025 1.00 58.56 92 ASP A CA 1
ATOM 707 C C . ASP A 1 92 ? 7.681 13.360 9.928 1.00 58.56 92 ASP A C 1
ATOM 709 O O . ASP A 1 92 ? 7.334 13.443 8.751 1.00 58.56 92 ASP A O 1
ATOM 713 N N . SER A 1 93 ? 8.715 12.603 10.291 1.00 71.94 93 SER A N 1
ATOM 714 C CA . SER A 1 93 ? 9.358 11.669 9.379 1.00 71.94 93 SER A CA 1
ATOM 715 C C . SER A 1 93 ? 8.681 10.297 9.449 1.00 71.94 93 SER A C 1
ATOM 717 O O . SER A 1 93 ? 8.479 9.707 10.516 1.00 71.94 93 SER A O 1
ATOM 719 N N . ASP A 1 94 ? 8.285 9.800 8.283 1.00 85.94 94 ASP A N 1
ATOM 720 C CA . ASP A 1 94 ? 7.698 8.472 8.119 1.00 85.94 94 ASP A CA 1
ATOM 721 C C . ASP A 1 94 ? 8.842 7.449 8.016 1.00 85.94 94 ASP A C 1
ATOM 723 O O . ASP A 1 94 ? 9.835 7.733 7.352 1.00 85.94 94 ASP A O 1
ATOM 727 N N . SER A 1 95 ? 8.750 6.291 8.681 1.00 87.25 95 SER A N 1
ATOM 728 C CA . SER A 1 95 ? 9.768 5.227 8.609 1.00 87.25 95 SER A CA 1
ATOM 729 C C . SER A 1 95 ? 9.319 4.104 7.684 1.00 87.25 95 SER A C 1
ATOM 731 O O . SER A 1 95 ? 8.147 3.727 7.679 1.00 87.25 95 SER A O 1
ATOM 733 N N . TRP A 1 96 ? 10.268 3.496 6.969 1.00 88.00 96 TRP A N 1
ATOM 734 C CA . TRP A 1 96 ? 10.019 2.268 6.209 1.00 88.00 96 TRP A CA 1
ATOM 735 C C . TRP A 1 96 ? 9.529 1.094 7.072 1.00 88.00 96 TRP A C 1
ATOM 737 O O . TRP A 1 96 ? 8.849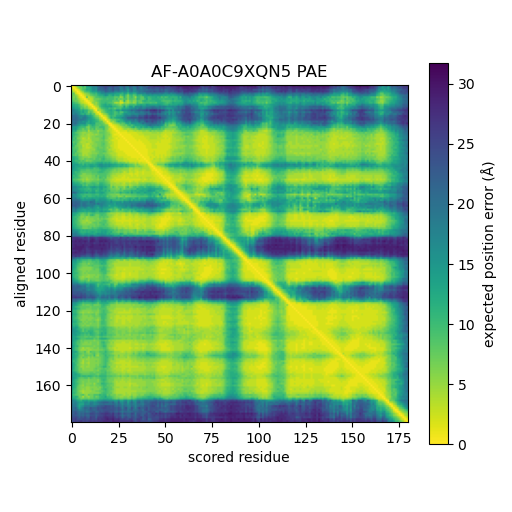 0.214 6.550 1.00 88.00 96 TRP A O 1
ATOM 747 N N . ASP A 1 97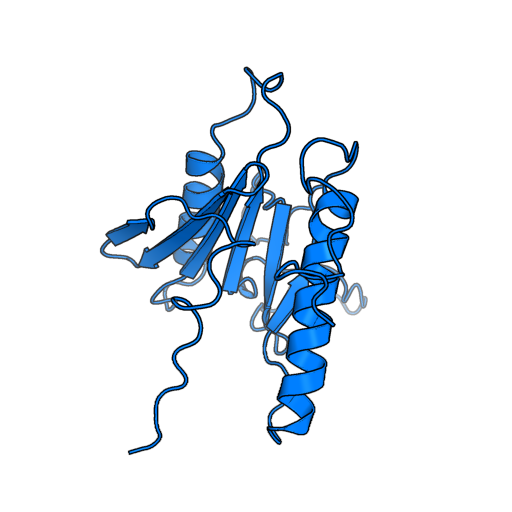 ? 9.825 1.083 8.376 1.00 88.31 97 ASP A N 1
ATOM 748 C CA . ASP A 1 97 ? 9.349 0.031 9.292 1.00 88.31 97 ASP A CA 1
ATOM 749 C C . ASP A 1 97 ? 7.840 0.116 9.538 1.00 88.31 97 ASP A C 1
ATOM 751 O O . ASP A 1 97 ? 7.181 -0.893 9.795 1.00 88.31 97 ASP A O 1
ATOM 755 N N . ASP A 1 98 ? 7.273 1.313 9.412 1.00 90.56 98 ASP A N 1
ATOM 756 C CA . ASP A 1 98 ? 5.860 1.561 9.684 1.00 90.56 98 ASP A CA 1
ATOM 757 C C . ASP A 1 98 ? 4.987 1.423 8.432 1.00 90.56 98 ASP A C 1
ATOM 759 O O . ASP A 1 98 ? 3.759 1.429 8.535 1.00 90.56 98 ASP A O 1
ATOM 763 N N . ILE A 1 99 ? 5.592 1.289 7.246 1.00 91.50 99 ILE A N 1
ATOM 764 C CA . ILE A 1 99 ? 4.872 1.165 5.973 1.00 91.50 99 ILE A CA 1
ATOM 765 C C . ILE A 1 99 ? 4.308 -0.240 5.839 1.00 91.50 99 ILE A C 1
ATOM 767 O O . ILE A 1 99 ? 5.051 -1.215 5.801 1.00 91.50 99 ILE A O 1
ATOM 771 N N . VAL A 1 100 ? 2.988 -0.350 5.721 1.00 91.81 100 VAL A N 1
ATOM 772 C CA . VAL A 1 100 ? 2.277 -1.625 5.535 1.00 91.81 100 VAL A CA 1
ATOM 773 C C . VAL A 1 100 ? 1.992 -1.891 4.061 1.00 91.81 100 VAL A C 1
ATOM 775 O O . VAL A 1 100 ? 2.124 -3.031 3.605 1.00 91.81 100 VAL A O 1
ATOM 778 N N . VAL A 1 101 ? 1.623 -0.837 3.326 1.00 93.38 101 VAL A N 1
ATOM 779 C CA . VAL A 1 101 ? 1.290 -0.895 1.898 1.00 93.38 101 VAL A CA 1
ATOM 780 C C . VAL A 1 101 ? 2.016 0.216 1.155 1.00 93.38 101 VAL A C 1
ATOM 782 O O . VAL A 1 101 ? 1.942 1.369 1.580 1.00 93.38 101 VAL A O 1
ATOM 785 N N . SER A 1 102 ? 2.662 -0.112 0.039 1.00 92.75 102 SER A N 1
ATOM 786 C CA . SER A 1 102 ? 3.293 0.864 -0.863 1.00 92.75 102 SER A CA 1
ATOM 787 C C . SER A 1 102 ? 2.442 1.116 -2.103 1.00 92.75 102 SER A C 1
ATOM 789 O O . SER A 1 102 ? 1.818 0.199 -2.630 1.00 92.75 102 SER A O 1
ATOM 791 N N . PHE A 1 103 ? 2.444 2.353 -2.591 1.00 90.00 103 PHE A N 1
ATOM 792 C CA . PHE A 1 103 ? 1.762 2.769 -3.810 1.00 90.00 103 PHE A CA 1
ATOM 793 C C . PHE A 1 103 ? 2.784 3.357 -4.776 1.00 90.00 103 PHE A C 1
ATOM 795 O O . PHE A 1 103 ? 3.525 4.274 -4.424 1.00 90.00 103 PHE A O 1
ATOM 802 N N . GLU A 1 104 ? 2.775 2.856 -6.002 1.00 87.69 104 GLU A N 1
ATOM 803 C CA . GLU A 1 104 ? 3.562 3.378 -7.116 1.00 87.69 104 GLU A CA 1
ATOM 804 C C . GLU A 1 104 ? 2.616 3.746 -8.243 1.00 87.69 104 GLU A C 1
ATOM 806 O O . GLU A 1 104 ? 1.636 3.041 -8.505 1.00 87.69 104 GLU A O 1
ATOM 811 N N . CYS A 1 105 ? 2.887 4.846 -8.931 1.00 80.31 105 CYS A N 1
ATOM 812 C CA . CYS A 1 105 ? 1.971 5.268 -9.961 1.00 80.31 105 CYS A CA 1
ATOM 813 C C . CYS A 1 105 ? 2.631 5.910 -11.173 1.00 80.31 105 CYS A C 1
ATOM 815 O O . CYS A 1 105 ? 3.478 6.803 -11.080 1.00 80.31 105 CYS A O 1
ATOM 817 N N . LYS A 1 106 ? 2.192 5.447 -12.341 1.00 71.94 106 LYS A N 1
ATOM 818 C CA . LYS A 1 106 ? 2.789 5.786 -13.623 1.00 71.94 106 LYS A CA 1
ATOM 819 C C . LYS A 1 106 ? 2.280 7.110 -14.155 1.00 71.94 106 LYS A C 1
ATOM 821 O O . LYS A 1 106 ? 1.126 7.210 -14.555 1.00 71.94 106 LYS A O 1
ATOM 826 N N . LYS A 1 107 ? 3.154 8.119 -14.182 1.00 64.62 107 LYS A N 1
ATOM 827 C CA . LYS A 1 107 ? 2.934 9.355 -14.951 1.00 64.62 107 LYS A CA 1
ATOM 828 C C . LYS A 1 107 ? 3.142 9.042 -16.445 1.00 64.62 107 LYS A C 1
ATOM 830 O O . LYS A 1 107 ? 3.810 8.067 -16.755 1.00 64.62 107 LYS A O 1
ATOM 835 N N . ASN A 1 108 ? 2.486 9.803 -17.323 1.00 53.09 108 ASN A N 1
ATOM 836 C CA . ASN A 1 108 ? 2.286 9.542 -18.764 1.00 53.09 108 ASN A CA 1
ATOM 837 C C . ASN A 1 108 ? 3.483 8.960 -19.554 1.00 53.09 108 ASN A C 1
ATOM 839 O O . ASN A 1 108 ? 4.638 9.095 -19.170 1.00 53.09 108 ASN A O 1
ATOM 843 N N . GLU A 1 109 ? 3.169 8.400 -20.729 1.00 49.19 109 GLU A N 1
ATOM 844 C CA . GLU A 1 109 ? 4.045 7.653 -21.656 1.00 49.19 109 GLU A CA 1
ATOM 845 C C . GLU A 1 109 ? 5.365 8.332 -22.083 1.00 49.19 109 GLU A C 1
ATOM 847 O O . GLU A 1 109 ? 6.241 7.642 -22.595 1.00 49.19 109 GLU A O 1
ATOM 852 N N . GLU A 1 110 ? 5.551 9.635 -21.851 1.00 50.22 110 GLU A N 1
ATOM 853 C CA . GLU A 1 110 ? 6.797 10.357 -22.173 1.00 50.22 110 GLU A CA 1
ATOM 854 C C . GLU A 1 110 ? 7.981 9.999 -21.249 1.00 50.22 110 GLU A C 1
ATOM 856 O O . GLU A 1 110 ? 9.122 10.330 -21.557 1.00 50.22 110 GLU A O 1
ATOM 861 N N . ASP A 1 111 ? 7.747 9.288 -20.141 1.00 48.09 111 ASP A N 1
ATOM 862 C CA . ASP A 1 111 ? 8.790 8.819 -19.215 1.00 48.09 111 ASP A CA 1
ATOM 863 C C . ASP A 1 111 ? 9.468 7.519 -19.734 1.00 48.09 111 ASP A C 1
ATOM 865 O O . ASP A 1 111 ? 9.509 6.495 -19.051 1.00 48.09 111 ASP A O 1
ATOM 869 N N . THR A 1 112 ? 10.030 7.528 -20.950 1.00 46.41 112 THR A N 1
ATOM 870 C CA . THR A 1 112 ? 10.777 6.374 -21.509 1.00 46.41 112 THR A CA 1
ATOM 871 C C . THR A 1 112 ? 12.087 6.071 -20.770 1.00 46.41 112 THR A C 1
ATOM 873 O O . THR A 1 112 ? 12.656 4.996 -20.941 1.00 46.41 112 THR A O 1
ATOM 876 N N . GLU A 1 113 ? 12.566 6.997 -19.935 1.00 48.38 113 GLU A N 1
ATOM 877 C CA . GLU A 1 113 ? 13.820 6.870 -19.175 1.00 48.38 113 GLU A CA 1
ATOM 878 C C . GLU A 1 113 ? 13.621 6.447 -17.707 1.00 48.38 113 GLU A C 1
ATOM 880 O O . GLU A 1 113 ? 14.596 6.247 -16.977 1.00 48.38 113 GLU A O 1
ATOM 885 N N . ARG A 1 114 ? 12.375 6.289 -17.240 1.00 52.47 114 ARG A N 1
ATOM 886 C CA . ARG A 1 114 ? 12.088 5.990 -15.831 1.00 52.47 114 ARG A CA 1
ATOM 887 C C . ARG A 1 114 ? 11.955 4.488 -15.607 1.00 52.47 114 ARG A C 1
ATOM 889 O O . ARG A 1 114 ? 11.213 3.803 -16.301 1.00 52.47 114 ARG A O 1
ATOM 896 N N . GLU A 1 115 ? 12.693 3.987 -14.618 1.00 58.16 115 GLU A N 1
ATOM 897 C CA . GLU A 1 115 ? 12.620 2.614 -14.110 1.00 58.16 115 GLU A CA 1
ATOM 898 C C . GLU A 1 115 ? 11.161 2.120 -14.055 1.00 58.16 115 GLU A C 1
ATOM 900 O O . GLU A 1 115 ? 10.303 2.781 -13.469 1.00 58.16 115 GLU A O 1
ATOM 905 N N . ASP A 1 116 ? 10.896 0.970 -14.686 1.00 74.69 116 ASP A N 1
ATOM 906 C CA . ASP A 1 116 ? 9.573 0.339 -14.759 1.00 74.69 116 ASP A CA 1
ATOM 907 C C . ASP A 1 116 ? 8.878 0.339 -13.382 1.00 74.69 116 ASP A C 1
ATOM 909 O O . ASP A 1 116 ? 9.457 -0.077 -12.376 1.00 74.69 116 ASP A O 1
ATOM 913 N N . HIS A 1 117 ? 7.635 0.821 -13.321 1.00 75.88 117 HIS A N 1
ATOM 914 C CA . HIS A 1 117 ? 6.877 0.941 -12.072 1.00 75.88 117 HIS A CA 1
ATOM 915 C C . HIS A 1 117 ? 6.661 -0.412 -11.391 1.00 75.88 117 HIS A C 1
ATOM 917 O O . HIS A 1 117 ? 6.653 -0.474 -10.159 1.00 75.88 117 HIS A O 1
ATOM 923 N N . ASP A 1 118 ? 6.565 -1.492 -12.172 1.00 85.31 118 ASP A N 1
ATOM 924 C CA . ASP A 1 118 ? 6.507 -2.850 -11.637 1.00 85.31 118 ASP A CA 1
ATOM 925 C C . ASP A 1 118 ? 7.834 -3.198 -10.916 1.00 85.31 118 ASP A C 1
ATOM 927 O O . ASP A 1 118 ? 7.832 -3.817 -9.851 1.00 85.31 118 ASP A O 1
ATOM 931 N N . LYS A 1 119 ? 8.985 -2.713 -11.405 1.00 86.94 119 LYS A N 1
ATOM 932 C CA . LYS A 1 119 ? 10.276 -2.855 -10.703 1.00 86.94 119 LYS A CA 1
ATOM 933 C C . LYS A 1 119 ? 10.340 -1.987 -9.452 1.00 86.94 119 LYS A C 1
ATOM 935 O O . LYS A 1 119 ? 10.818 -2.463 -8.422 1.00 86.94 119 LYS A O 1
ATOM 940 N N . ARG A 1 120 ? 9.839 -0.746 -9.508 1.00 86.44 120 ARG A N 1
ATOM 941 C CA . ARG A 1 120 ? 9.791 0.151 -8.338 1.00 86.44 120 ARG A CA 1
ATOM 942 C C . ARG A 1 120 ? 8.970 -0.457 -7.206 1.00 86.44 120 ARG A C 1
ATOM 944 O O . ARG A 1 120 ? 9.469 -0.527 -6.083 1.00 86.44 120 ARG A O 1
ATOM 951 N N . ILE A 1 121 ? 7.771 -0.974 -7.496 1.00 90.38 121 ILE A N 1
ATOM 952 C CA . ILE A 1 121 ? 6.940 -1.585 -6.454 1.00 90.38 121 ILE A CA 1
ATOM 953 C C . ILE A 1 121 ? 7.607 -2.842 -5.899 1.00 90.38 121 ILE A C 1
ATOM 955 O O . ILE A 1 121 ? 7.709 -2.974 -4.684 1.00 90.38 121 ILE A O 1
ATOM 959 N N . VAL A 1 122 ? 8.147 -3.727 -6.747 1.00 91.81 122 VAL A N 1
ATOM 960 C CA . VAL A 1 122 ? 8.855 -4.932 -6.286 1.00 91.81 122 VAL A CA 1
ATOM 961 C C . VAL A 1 122 ? 10.020 -4.549 -5.375 1.00 91.81 122 VAL A C 1
ATOM 963 O O . VAL A 1 122 ? 10.176 -5.123 -4.297 1.00 91.81 122 VAL A O 1
ATOM 966 N N . ARG A 1 123 ? 10.789 -3.522 -5.744 1.00 90.12 123 ARG A N 1
ATOM 967 C CA . ARG A 1 123 ? 11.888 -3.008 -4.928 1.00 90.12 123 ARG A CA 1
ATOM 968 C C . ARG A 1 123 ? 11.400 -2.492 -3.571 1.00 90.12 123 ARG A C 1
ATOM 970 O O . ARG A 1 123 ? 11.985 -2.866 -2.557 1.00 90.12 123 ARG A O 1
ATOM 977 N N . SER A 1 124 ? 10.316 -1.715 -3.534 1.00 90.50 124 SER A N 1
ATOM 978 C CA . SER A 1 124 ? 9.676 -1.241 -2.296 1.00 90.50 124 SER A CA 1
ATOM 979 C C . SER A 1 124 ? 9.210 -2.403 -1.405 1.00 90.50 124 SER A C 1
ATOM 981 O O . SE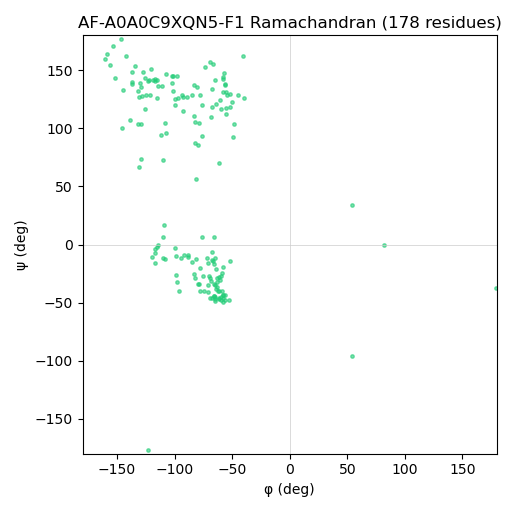R A 1 124 ? 9.509 -2.427 -0.211 1.00 90.50 124 SER A O 1
ATOM 983 N N . LEU A 1 125 ? 8.556 -3.421 -1.975 1.00 93.00 125 LEU A N 1
ATOM 984 C CA . LEU A 1 125 ? 8.064 -4.586 -1.225 1.00 93.00 125 LEU A CA 1
ATOM 985 C C . LEU A 1 125 ? 9.212 -5.423 -0.648 1.00 93.00 125 LEU A C 1
ATOM 987 O O . LEU A 1 125 ? 9.182 -5.801 0.525 1.00 93.00 125 LEU A O 1
ATOM 991 N N . HIS A 1 126 ? 10.251 -5.683 -1.443 1.00 90.81 126 HIS A N 1
ATOM 992 C CA . HIS A 1 126 ? 11.444 -6.389 -0.975 1.00 90.81 126 HIS A CA 1
ATOM 993 C C . HIS A 1 126 ? 12.171 -5.605 0.114 1.00 90.81 126 HIS A C 1
ATOM 995 O O . HIS A 1 126 ? 12.674 -6.199 1.067 1.00 90.81 126 HIS A O 1
ATOM 1001 N N . TYR A 1 127 ? 12.200 -4.279 0.001 1.00 90.31 127 TYR A N 1
ATOM 1002 C CA . TYR A 1 127 ? 12.820 -3.421 0.995 1.00 90.31 127 TYR A CA 1
ATOM 1003 C C . TYR A 1 127 ? 12.098 -3.489 2.345 1.00 90.31 127 TYR A C 1
ATOM 1005 O O . TYR A 1 127 ? 12.735 -3.753 3.365 1.00 90.31 127 TYR A O 1
ATOM 1013 N N . ILE A 1 128 ? 10.767 -3.358 2.345 1.00 90.38 128 ILE A N 1
ATOM 1014 C CA . ILE A 1 128 ? 9.929 -3.512 3.546 1.00 90.38 128 ILE A CA 1
ATOM 1015 C C . ILE A 1 128 ? 10.152 -4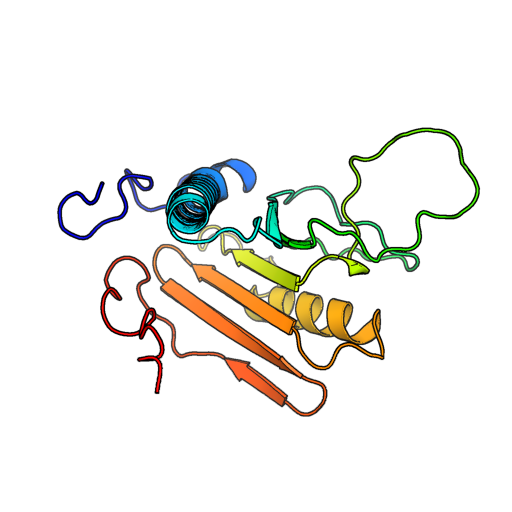.885 4.191 1.00 90.38 128 ILE A C 1
ATOM 1017 O O . ILE A 1 128 ? 10.385 -4.986 5.395 1.00 90.38 128 ILE A O 1
ATOM 1021 N N . MET A 1 129 ? 10.123 -5.951 3.387 1.00 90.81 129 MET A N 1
ATOM 1022 C CA . MET A 1 129 ? 10.333 -7.316 3.874 1.00 90.81 129 MET A CA 1
ATOM 1023 C C . MET A 1 129 ? 11.751 -7.547 4.395 1.00 90.81 129 MET A C 1
ATOM 1025 O O . MET A 1 129 ? 11.923 -8.339 5.314 1.00 90.81 129 MET A O 1
ATOM 1029 N N . GLY A 1 130 ? 12.762 -6.910 3.806 1.00 89.06 130 GLY A N 1
ATOM 1030 C CA . GLY A 1 130 ? 14.160 -7.060 4.205 1.00 89.06 130 GLY A CA 1
ATOM 1031 C C . GLY A 1 130 ? 14.511 -6.327 5.500 1.00 89.06 130 GLY A C 1
ATOM 1032 O O . GLY A 1 130 ? 15.435 -6.751 6.192 1.00 89.06 130 GLY A O 1
ATOM 1033 N N . ARG A 1 131 ? 13.789 -5.250 5.836 1.00 85.62 131 ARG A N 1
ATOM 1034 C CA . ARG A 1 131 ? 14.015 -4.473 7.067 1.00 85.62 131 ARG A CA 1
ATOM 1035 C C . ARG A 1 131 ? 13.440 -5.133 8.311 1.00 85.62 131 ARG A C 1
ATOM 1037 O O . ARG A 1 131 ? 14.079 -5.122 9.355 1.00 85.62 131 ARG A O 1
ATOM 1044 N N . ASP A 1 132 ? 12.262 -5.725 8.187 1.00 85.56 132 ASP A N 1
ATOM 1045 C CA . ASP A 1 132 ? 11.590 -6.401 9.288 1.00 85.56 132 ASP A CA 1
ATOM 1046 C C . ASP A 1 132 ? 11.656 -7.922 9.054 1.00 85.56 132 ASP A C 1
ATOM 1048 O O . ASP A 1 132 ? 10.836 -8.474 8.308 1.00 85.56 132 ASP A O 1
ATOM 1052 N N . PRO A 1 133 ? 12.635 -8.637 9.649 1.00 84.81 133 PRO A N 1
ATOM 1053 C CA . PRO A 1 133 ? 12.781 -10.078 9.459 1.00 84.81 133 PRO A CA 1
ATOM 1054 C C . PRO A 1 133 ? 11.539 -10.851 9.916 1.00 84.81 133 PRO A C 1
ATOM 1056 O O . PRO A 1 133 ? 11.252 -11.901 9.340 1.00 84.81 133 PRO A O 1
ATOM 1059 N N . CYS A 1 134 ? 10.786 -10.304 10.876 1.00 87.81 134 CYS A N 1
ATOM 1060 C CA . CYS A 1 134 ? 9.560 -10.873 11.428 1.00 87.81 134 CYS A CA 1
ATOM 1061 C C . CYS A 1 134 ? 8.322 -10.595 10.561 1.00 87.81 134 CYS A C 1
ATOM 1063 O O . CYS A 1 134 ? 7.273 -11.221 10.759 1.00 87.81 134 CYS A O 1
ATOM 1065 N N . ARG A 1 135 ? 8.420 -9.694 9.577 1.00 88.69 135 ARG A N 1
ATOM 1066 C CA . ARG A 1 135 ? 7.335 -9.414 8.640 1.00 88.69 135 ARG A CA 1
ATOM 1067 C C . ARG A 1 135 ? 7.085 -10.607 7.732 1.00 88.69 135 ARG A C 1
ATOM 1069 O O . ARG A 1 135 ? 7.938 -11.013 6.946 1.00 88.69 135 ARG A O 1
ATOM 1076 N N . ARG A 1 136 ? 5.873 -11.156 7.823 1.00 92.94 136 ARG A N 1
ATOM 1077 C CA . ARG A 1 136 ? 5.455 -12.329 7.039 1.00 92.94 136 ARG A CA 1
ATOM 1078 C C . ARG A 1 136 ? 5.065 -11.978 5.607 1.00 92.94 136 ARG A C 1
ATOM 1080 O O . ARG A 1 136 ? 5.302 -12.780 4.707 1.00 92.94 136 ARG A O 1
ATOM 1087 N N . ALA A 1 137 ? 4.480 -10.800 5.408 1.00 94.19 137 ALA A N 1
ATOM 1088 C CA . ALA A 1 137 ? 4.066 -10.307 4.103 1.00 94.19 137 ALA A CA 1
ATOM 1089 C C . ALA A 1 137 ? 3.924 -8.777 4.085 1.00 94.19 137 ALA A C 1
ATOM 1091 O O . ALA A 1 137 ? 3.821 -8.135 5.133 1.00 94.19 137 ALA A O 1
ATOM 1092 N N . THR A 1 138 ? 3.875 -8.212 2.884 1.00 95.06 138 THR A N 1
ATOM 1093 C CA . THR A 1 138 ? 3.544 -6.811 2.604 1.00 95.06 138 THR A CA 1
ATOM 1094 C C . THR A 1 138 ? 2.719 -6.723 1.320 1.00 95.06 138 THR A C 1
ATOM 1096 O O . THR A 1 138 ? 2.685 -7.668 0.524 1.00 95.06 138 THR A O 1
ATOM 1099 N N . PHE A 1 139 ? 2.044 -5.593 1.130 1.00 95.81 139 PHE A N 1
ATOM 1100 C CA . PHE A 1 139 ? 1.185 -5.353 -0.018 1.00 95.81 139 PHE A CA 1
ATOM 1101 C C . PHE A 1 139 ? 1.655 -4.140 -0.808 1.00 95.81 139 PHE A C 1
ATOM 1103 O O . PHE A 1 139 ? 2.227 -3.196 -0.263 1.00 95.81 139 PHE A O 1
ATOM 1110 N N . GLY A 1 140 ? 1.374 -4.161 -2.101 1.00 94.06 140 GLY A N 1
ATOM 1111 C CA . GLY A 1 140 ? 1.679 -3.069 -3.007 1.00 94.06 140 GLY A CA 1
ATOM 1112 C C . GLY A 1 140 ? 0.504 -2.766 -3.913 1.00 94.06 140 GLY A C 1
ATOM 1113 O O . GLY A 1 140 ? -0.316 -3.634 -4.207 1.00 94.06 140 GLY A O 1
ATOM 1114 N N . ILE A 1 141 ? 0.421 -1.528 -4.369 1.00 91.56 141 ILE A N 1
ATOM 1115 C CA . ILE A 1 141 ? -0.566 -1.095 -5.347 1.00 91.56 141 ILE A CA 1
ATOM 1116 C C . ILE A 1 141 ? 0.175 -0.335 -6.436 1.00 91.56 141 ILE A C 1
ATOM 1118 O O . ILE A 1 141 ? 0.902 0.614 -6.156 1.00 91.56 141 ILE A O 1
ATOM 1122 N N . THR A 1 142 ? -0.027 -0.745 -7.683 1.00 88.75 142 THR A N 1
ATOM 1123 C CA . THR A 1 142 ? 0.413 0.033 -8.844 1.00 88.75 142 THR A CA 1
ATOM 1124 C C . THR A 1 142 ? -0.796 0.566 -9.576 1.00 88.75 142 THR A C 1
ATOM 1126 O O . THR A 1 142 ? -1.742 -0.189 -9.818 1.00 88.75 142 THR A O 1
ATOM 1129 N N . THR A 1 143 ? -0.751 1.828 -9.980 1.00 82.31 143 THR A N 1
ATOM 1130 C CA . THR A 1 143 ? -1.803 2.430 -10.802 1.00 82.31 143 THR A CA 1
ATOM 1131 C C . THR A 1 143 ? -1.250 3.058 -12.075 1.00 82.31 143 THR A C 1
ATOM 1133 O O . THR A 1 143 ? -0.169 3.642 -12.088 1.00 82.31 143 THR A O 1
ATOM 1136 N N . GLU A 1 144 ? -2.015 2.928 -13.152 1.00 79.25 144 GLU A N 1
ATOM 1137 C CA . GLU A 1 144 ? -1.792 3.570 -14.444 1.00 79.25 144 GLU A CA 1
ATOM 1138 C C . GLU A 1 144 ? -3.150 4.056 -14.967 1.00 79.25 144 GLU A C 1
ATOM 1140 O O . GLU A 1 144 ? -4.021 3.264 -15.333 1.00 79.25 144 GLU A O 1
ATOM 1145 N N . ASP A 1 145 ? -3.363 5.374 -14.939 1.00 75.38 145 ASP A N 1
ATOM 1146 C CA . ASP A 1 145 ? -4.654 6.023 -15.212 1.00 75.38 145 ASP A CA 1
ATOM 1147 C C . ASP A 1 145 ? -5.814 5.479 -14.349 1.00 75.38 145 ASP A C 1
ATOM 1149 O O . ASP A 1 145 ? -6.018 5.917 -13.214 1.00 75.38 145 ASP A O 1
ATOM 1153 N N . THR A 1 146 ? -6.586 4.533 -14.888 1.00 75.62 146 THR A N 1
ATOM 1154 C CA . THR A 1 146 ? -7.728 3.879 -14.223 1.00 75.62 146 THR A CA 1
ATOM 1155 C C . THR A 1 146 ? -7.457 2.418 -13.881 1.00 75.62 146 THR A C 1
ATOM 1157 O O . THR A 1 146 ? -8.221 1.813 -13.131 1.00 75.62 146 THR A O 1
ATOM 1160 N N . GLN A 1 147 ? -6.377 1.849 -14.416 1.00 81.88 147 GLN A N 1
ATOM 1161 C CA . GLN A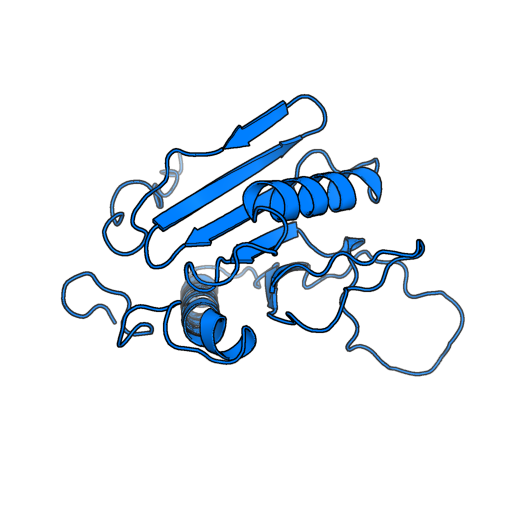 1 147 ? -5.995 0.467 -14.184 1.00 81.88 147 GLN A CA 1
ATOM 1162 C C . GLN A 1 147 ? -5.183 0.373 -12.896 1.00 81.88 147 GLN A C 1
ATOM 1164 O O . GLN A 1 147 ? -4.205 1.095 -12.706 1.00 81.88 147 GLN A O 1
ATOM 1169 N N . MET A 1 148 ? -5.585 -0.533 -12.014 1.00 85.56 148 MET A N 1
ATOM 1170 C CA . MET A 1 148 ? -4.898 -0.842 -10.768 1.00 85.56 148 MET A CA 1
ATOM 1171 C C . MET A 1 148 ? -4.458 -2.306 -10.779 1.00 85.56 148 MET A C 1
ATOM 1173 O O . MET A 1 148 ? -5.195 -3.177 -11.243 1.00 85.56 148 MET A O 1
ATOM 1177 N N . LYS A 1 149 ? -3.265 -2.585 -10.250 1.00 90.31 149 LYS A N 1
ATOM 1178 C CA . LYS A 1 149 ? -2.844 -3.941 -9.874 1.00 90.31 149 LYS A CA 1
ATOM 1179 C C . LYS A 1 149 ? -2.607 -3.986 -8.371 1.00 90.31 149 LYS A C 1
ATOM 1181 O O . LYS A 1 149 ? -2.050 -3.047 -7.796 1.00 90.31 149 LYS A O 1
ATOM 1186 N N . PHE A 1 150 ? -3.003 -5.093 -7.761 1.00 92.69 150 PHE A N 1
ATOM 1187 C CA . PHE A 1 150 ? -2.723 -5.399 -6.369 1.00 92.69 150 PHE A CA 1
ATOM 1188 C C . PHE A 1 150 ? -1.573 -6.397 -6.283 1.00 92.69 150 PHE A C 1
ATOM 1190 O O . PHE A 1 150 ? -1.577 -7.417 -6.974 1.00 92.69 150 PHE A O 1
ATOM 1197 N N . TRP A 1 151 ? -0.608 -6.098 -5.426 1.00 95.69 151 TRP A N 1
ATOM 1198 C CA . TRP A 1 151 ? 0.589 -6.889 -5.200 1.00 95.69 151 TRP A CA 1
ATOM 1199 C C . TRP A 1 151 ? 0.569 -7.453 -3.789 1.00 95.69 151 TRP A C 1
ATOM 1201 O O . TRP A 1 151 ? 0.287 -6.745 -2.822 1.00 95.69 151 TRP A O 1
ATOM 1211 N N . PHE A 1 152 ? 0.936 -8.718 -3.674 1.00 95.69 152 PHE A N 1
ATOM 1212 C CA . PHE A 1 152 ? 1.201 -9.392 -2.414 1.00 95.69 152 PHE A CA 1
ATOM 1213 C C . PHE A 1 152 ? 2.604 -9.979 -2.476 1.00 95.69 152 PHE A C 1
ATOM 1215 O O . PHE A 1 152 ? 2.916 -10.713 -3.409 1.00 95.69 152 PHE A O 1
ATOM 1222 N N . THR A 1 153 ? 3.432 -9.697 -1.477 1.00 95.00 153 THR A N 1
ATOM 1223 C CA . THR A 1 153 ? 4.774 -10.276 -1.371 1.00 95.00 153 THR A CA 1
ATOM 1224 C C . THR A 1 153 ? 4.966 -10.884 0.005 1.00 95.00 153 THR A C 1
ATOM 1226 O O . THR A 1 153 ? 4.785 -10.216 1.022 1.00 95.00 153 THR A O 1
ATOM 1229 N N . CYS A 1 154 ? 5.389 -12.143 0.033 1.00 94.12 154 CYS A N 1
ATOM 1230 C CA . CYS A 1 154 ? 5.916 -12.826 1.208 1.00 94.12 154 CYS A CA 1
ATOM 1231 C C . CYS A 1 154 ? 7.329 -13.353 0.905 1.00 94.12 154 CYS A C 1
ATOM 1233 O O . CYS A 1 154 ? 7.876 -13.120 -0.170 1.00 94.12 154 CYS A O 1
ATOM 1235 N N . ARG A 1 155 ? 7.951 -14.073 1.844 1.00 90.81 155 ARG A N 1
ATOM 1236 C CA . ARG A 1 155 ? 9.305 -14.626 1.631 1.00 90.81 155 ARG A CA 1
ATOM 1237 C C . ARG A 1 155 ? 9.366 -15.776 0.623 1.00 90.81 155 ARG A C 1
ATOM 1239 O O . ARG A 1 155 ? 10.454 -16.100 0.168 1.00 90.81 155 ARG A O 1
ATOM 1246 N N . ALA A 1 156 ? 8.227 -16.381 0.292 1.00 92.94 156 ALA A N 1
ATOM 1247 C CA . ALA A 1 156 ? 8.154 -17.490 -0.654 1.00 92.94 156 ALA A CA 1
ATOM 1248 C C . ALA A 1 156 ? 7.755 -17.049 -2.069 1.00 92.94 156 ALA A C 1
ATOM 1250 O O . ALA A 1 156 ? 8.180 -17.670 -3.038 1.00 92.94 156 ALA A O 1
ATOM 1251 N N . ALA A 1 157 ? 6.924 -16.011 -2.197 1.00 93.38 157 ALA A N 1
ATOM 1252 C CA . ALA A 1 157 ? 6.356 -15.621 -3.480 1.00 93.38 157 ALA A CA 1
ATOM 1253 C C . ALA A 1 157 ? 5.930 -14.150 -3.518 1.00 93.38 157 ALA A C 1
ATOM 1255 O O . ALA A 1 157 ? 5.543 -13.565 -2.502 1.00 93.38 157 ALA A O 1
ATOM 1256 N N . THR A 1 158 ? 5.910 -13.614 -4.736 1.00 94.25 158 THR A N 1
ATOM 1257 C CA . THR A 1 158 ? 5.233 -12.368 -5.095 1.00 94.25 158 THR A CA 1
ATOM 1258 C C . THR A 1 158 ? 4.110 -12.689 -6.071 1.00 94.25 158 THR A C 1
ATOM 1260 O O . THR A 1 158 ? 4.333 -13.327 -7.098 1.00 94.25 158 THR A O 1
ATOM 1263 N N . LEU A 1 159 ? 2.900 -12.255 -5.736 1.00 94.75 159 LEU A N 1
ATOM 1264 C CA . LEU A 1 159 ? 1.693 -12.418 -6.534 1.00 94.75 159 LEU A CA 1
ATOM 1265 C C . LEU A 1 159 ? 1.203 -11.043 -6.980 1.00 94.75 159 LEU A C 1
ATOM 1267 O O . LEU A 1 159 ? 1.235 -10.084 -6.208 1.00 94.75 159 LEU A O 1
ATOM 1271 N N . VAL A 1 160 ? 0.712 -10.968 -8.212 1.00 94.00 160 VAL A N 1
ATOM 1272 C CA . VAL A 1 160 ? 0.130 -9.755 -8.786 1.00 94.00 160 VAL A CA 1
ATOM 1273 C C . VAL A 1 160 ? -1.235 -10.077 -9.378 1.00 94.00 160 VAL A C 1
ATOM 1275 O O . VAL A 1 160 ? -1.419 -11.102 -10.038 1.00 94.00 160 VAL A O 1
ATOM 1278 N N . SER A 1 161 ? -2.217 -9.217 -9.122 1.00 92.56 161 SER A N 1
ATOM 1279 C CA . SER A 1 161 ? -3.528 -9.337 -9.750 1.00 92.56 161 SER A CA 1
ATOM 1280 C C . SER A 1 161 ? -3.444 -9.024 -11.246 1.00 92.56 161 SER A C 1
ATOM 1282 O O . SER A 1 161 ? -2.590 -8.258 -11.697 1.00 92.56 161 SER A O 1
ATOM 1284 N N . LYS A 1 162 ? -4.406 -9.529 -12.028 1.00 88.75 162 LYS A N 1
ATOM 1285 C CA . LYS A 1 162 ? -4.669 -8.932 -13.345 1.00 88.75 162 LYS A CA 1
ATOM 1286 C C . LYS A 1 162 ? -5.028 -7.445 -13.151 1.00 88.75 162 LYS A C 1
ATOM 1288 O O . LYS A 1 162 ? -5.660 -7.127 -12.135 1.00 88.75 162 LYS A O 1
ATOM 1293 N N . PRO A 1 163 ? -4.631 -6.542 -14.067 1.00 87.06 163 PRO A N 1
ATOM 1294 C CA . PRO A 1 163 ? -5.059 -5.149 -14.013 1.00 87.06 163 PRO A CA 1
ATOM 1295 C C . PRO A 1 163 ? -6.585 -5.051 -14.018 1.00 87.06 163 PRO A C 1
ATOM 1297 O O . PRO A 1 163 ? -7.251 -5.783 -14.755 1.00 87.06 163 PRO A O 1
ATOM 1300 N N . PHE A 1 164 ? -7.132 -4.167 -13.191 1.00 83.44 164 PHE A N 1
ATOM 1301 C CA . PHE A 1 164 ? -8.568 -3.927 -13.129 1.00 83.44 164 PHE A CA 1
ATOM 1302 C C . PHE A 1 164 ? -8.893 -2.437 -13.034 1.00 83.44 164 PHE A C 1
ATOM 1304 O O . PHE A 1 164 ? -8.149 -1.652 -12.449 1.00 83.44 164 PHE A O 1
ATOM 1311 N N . ASP A 1 165 ? -10.039 -2.051 -13.595 1.00 81.56 165 ASP A N 1
ATOM 1312 C CA . ASP A 1 165 ? -10.545 -0.681 -13.513 1.00 81.56 165 ASP A CA 1
ATOM 1313 C C . ASP A 1 165 ? -11.199 -0.447 -12.145 1.00 81.56 165 ASP A C 1
ATOM 1315 O O . ASP A 1 165 ? -12.317 -0.907 -11.883 1.00 81.56 165 ASP A O 1
ATOM 1319 N N . PHE A 1 166 ? -10.516 0.280 -11.261 1.00 77.12 166 PHE A N 1
ATOM 1320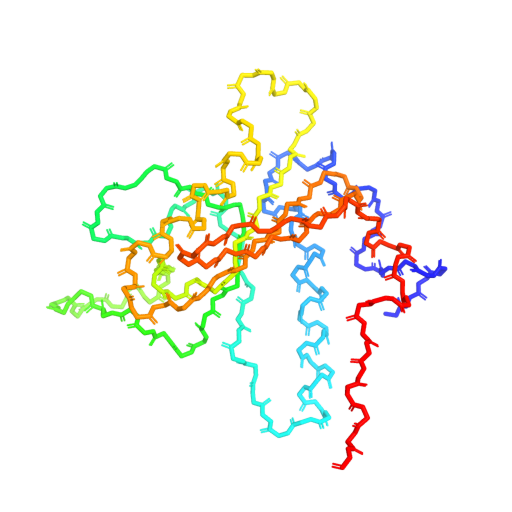 C CA . PHE A 1 166 ? -10.995 0.499 -9.892 1.00 77.12 166 PHE A CA 1
ATOM 1321 C C . PHE A 1 166 ? -12.268 1.364 -9.817 1.00 77.12 166 PHE A C 1
ATOM 1323 O O . PHE A 1 166 ? -12.915 1.411 -8.769 1.00 77.12 166 PHE A O 1
ATOM 1330 N N . PHE A 1 167 ? -12.660 2.038 -10.908 1.00 72.69 167 PHE A N 1
ATOM 1331 C CA . PHE A 1 167 ? -13.941 2.742 -10.986 1.00 72.69 167 PHE A CA 1
ATOM 1332 C C . PHE A 1 167 ? -15.105 1.824 -11.352 1.00 72.69 167 PHE A C 1
ATOM 1334 O O . PHE A 1 167 ? -16.244 2.135 -11.014 1.00 72.69 167 PHE A O 1
ATOM 1341 N N . LYS A 1 168 ? -14.843 0.712 -12.043 1.00 71.69 168 LYS A N 1
ATOM 1342 C CA . LYS A 1 168 ? -15.889 -0.209 -12.518 1.00 71.69 168 LYS A CA 1
ATOM 1343 C C . LYS A 1 168 ? -16.064 -1.424 -11.617 1.00 71.69 168 LYS A C 1
ATOM 1345 O O . LYS A 1 168 ? -17.155 -1.992 -11.558 1.00 71.69 168 LYS A O 1
ATOM 1350 N N . VAL A 1 169 ? -15.023 -1.821 -10.886 1.00 62.69 169 VAL A N 1
ATOM 1351 C CA . VAL A 1 169 ? -15.084 -2.975 -9.984 1.00 62.69 169 VAL A CA 1
ATOM 1352 C C . VAL A 1 169 ? -15.762 -2.577 -8.670 1.00 62.69 169 VAL A C 1
ATOM 1354 O O . VAL A 1 169 ? -15.117 -2.218 -7.692 1.00 62.69 169 VAL A O 1
ATOM 1357 N N . SER A 1 170 ? -17.094 -2.641 -8.647 1.00 51.53 170 SER A N 1
ATOM 1358 C CA . SER A 1 170 ? -17.895 -2.441 -7.429 1.00 51.53 170 SER A CA 1
ATOM 1359 C C . SER A 1 170 ? -18.352 -3.746 -6.760 1.00 51.53 170 SER A C 1
ATOM 1361 O O . SER A 1 170 ? -18.826 -3.688 -5.631 1.00 51.53 170 SER A O 1
ATOM 1363 N N . GLY A 1 171 ? -18.170 -4.904 -7.415 1.00 48.22 171 GLY A N 1
ATOM 1364 C CA . GLY A 1 171 ? -18.696 -6.202 -6.957 1.00 48.22 171 GLY A CA 1
ATOM 1365 C C . GLY A 1 171 ? -17.680 -7.283 -6.559 1.00 48.22 171 GLY A C 1
ATOM 1366 O O . GLY A 1 171 ? -18.113 -8.347 -6.157 1.00 48.22 171 GLY A O 1
ATOM 1367 N N . HIS A 1 172 ? -16.362 -7.053 -6.668 1.00 47.66 172 HIS A N 1
ATOM 1368 C CA . HIS A 1 172 ? -15.354 -8.114 -6.431 1.00 47.66 172 HIS A CA 1
ATOM 1369 C C . HIS A 1 172 ? -14.401 -7.856 -5.250 1.00 47.66 172 HIS A C 1
ATOM 1371 O O . HIS A 1 172 ? -13.549 -8.690 -4.972 1.00 47.66 172 HIS A O 1
ATOM 1377 N N . VAL A 1 173 ? -14.475 -6.696 -4.585 1.00 47.50 173 VAL A N 1
ATOM 1378 C CA . VAL A 1 173 ? -13.432 -6.268 -3.621 1.00 47.50 173 VAL A CA 1
ATOM 1379 C C . VAL A 1 173 ? -13.969 -6.071 -2.199 1.00 47.50 173 VAL A C 1
ATOM 1381 O O . VAL A 1 173 ? -13.189 -5.965 -1.259 1.00 47.50 173 VAL A O 1
ATOM 1384 N N . ILE A 1 174 ? -15.290 -6.073 -2.004 1.00 40.62 174 ILE A N 1
ATOM 1385 C CA . ILE A 1 174 ? -15.901 -5.996 -0.670 1.00 40.62 174 ILE A CA 1
ATOM 1386 C C . ILE A 1 174 ? -16.928 -7.120 -0.543 1.00 40.62 174 ILE A C 1
ATOM 1388 O O . ILE A 1 174 ? -18.132 -6.887 -0.586 1.00 40.62 174 ILE A O 1
ATOM 1392 N N . GLU A 1 175 ? -16.448 -8.351 -0.398 1.00 31.52 175 GLU A N 1
ATOM 1393 C CA . GLU A 1 175 ? -17.233 -9.357 0.311 1.00 31.52 175 GLU A CA 1
ATOM 1394 C C . GLU A 1 175 ? -16.967 -9.129 1.797 1.00 31.52 175 GLU A C 1
ATOM 1396 O O . GLU A 1 175 ? -15.878 -9.391 2.310 1.00 31.52 175 GLU A O 1
ATOM 1401 N N . SER A 1 176 ? -17.951 -8.546 2.484 1.00 30.64 176 SER A N 1
ATOM 1402 C CA . SER A 1 176 ? -18.008 -8.644 3.939 1.00 30.64 176 SER A CA 1
ATOM 1403 C C . SER A 1 176 ? -17.969 -10.133 4.271 1.00 30.64 176 SER A C 1
ATOM 1405 O O . SER A 1 176 ? -18.795 -10.860 3.712 1.00 30.64 176 SER A O 1
ATOM 1407 N N . PRO A 1 177 ? -17.081 -10.621 5.156 1.00 35.47 177 PRO A N 1
ATOM 1408 C CA . PRO A 1 177 ? -17.275 -11.956 5.679 1.00 35.47 177 PRO A CA 1
ATOM 1409 C C . PRO A 1 177 ? -18.636 -11.925 6.370 1.00 35.47 177 PRO A C 1
ATOM 1411 O O . PRO A 1 177 ? -18.863 -11.128 7.286 1.00 35.47 177 PRO A O 1
ATOM 1414 N N . ALA A 1 178 ? -19.581 -12.710 5.855 1.00 36.03 178 ALA A N 1
ATOM 1415 C CA . ALA A 1 178 ? -20.753 -13.062 6.624 1.00 36.03 178 ALA A CA 1
ATOM 1416 C C . ALA A 1 178 ? -20.212 -13.686 7.912 1.00 36.03 178 ALA A C 1
ATOM 1418 O O . ALA A 1 178 ? -19.453 -14.654 7.864 1.00 36.03 178 ALA A O 1
ATOM 1419 N N . LEU A 1 179 ? -20.502 -13.043 9.041 1.00 34.72 179 LEU A N 1
ATOM 1420 C CA . LEU A 1 179 ? -20.253 -13.607 10.357 1.00 34.72 179 LEU A CA 1
ATOM 1421 C C . LEU A 1 179 ? -20.974 -14.961 10.402 1.00 34.72 179 LEU A C 1
ATOM 1423 O O . LEU A 1 179 ? -22.202 -14.997 10.314 1.00 34.72 179 LEU A O 1
ATOM 1427 N N . CYS A 1 180 ? -20.196 -16.042 10.464 1.00 34.56 180 CYS A N 1
ATOM 1428 C CA . CYS A 1 180 ? -20.655 -17.340 10.944 1.00 34.56 180 CYS A CA 1
ATOM 1429 C C . CYS A 1 180 ? -20.576 -17.354 12.470 1.00 34.56 180 CYS A C 1
ATOM 1431 O O . CYS A 1 180 ? -19.579 -16.805 13.000 1.00 34.56 180 CYS A O 1
#

Secondary structure (DSSP, 8-state):
-EETTEETT-SS-SSSS-SSHHHHHHHHHHHHHHHHHHHHHH-SSPPSEEEE--TTSPPB-SS------SEEEEESS--S---TT-----TTPPBTTTEEEEEEE---TT-TTS--HHHHHHHHHHHHHHH-TT--EEEEEEEETTEEEEEEEESS-EEEPPPEETTT-SSSS--PPP--

Mean predicted aligned error: 10.71 Å

Foldseek 3Di:
DDDPLFDPLDPDQQAAPDPDLVSSCPSVQVVVVVVQVVVVVVDVDHDQKHKDADQPDAADDPDDDPAGFRIFIFGPPDPDDPPPDDPDPPVPGHHLQGTQEGEHEDYDPVPPPDDDSVVSQVVSQVVSCVRDVPDQKGKYWYDYRQWIKIWIDGPVDIDIDDTDRPSPPPDPPDDDPPDD

Sequence (180 aa):
MRDAGRWSAFKSKVWGSSKSGEKAFKPVSNVFDAVIREASKASDTPAKLRFASRPLASPLSERCNTIFPDAYLLLVDKKSVDAQGDKKKNTDSDSWDDIVVSFECKKNEEDTEREDHDKRIVRSLHYIMGRDPCRRATFGITTEDTQMKFWFTCRAATLVSKPFDFFKVSGHVIESPALC

Radius of gyration: 17.21 Å;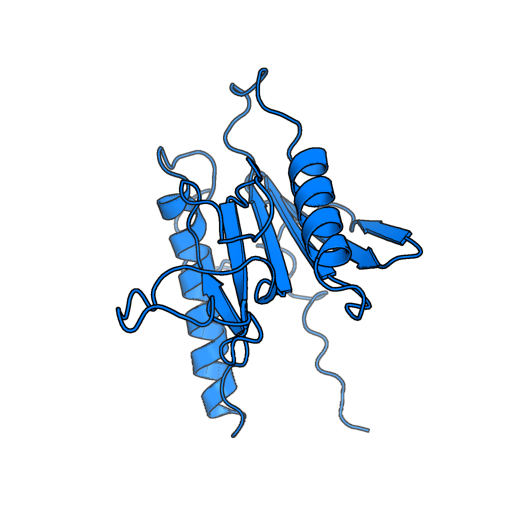 Cα contacts (8 Å, |Δi|>4): 251; chains: 1; bounding box: 44×36×44 Å